Protein AF-0000000080771874 (afdb_homodimer)

pLDDT: mean 93.08, std 12.0, range [29.16, 98.94]

Structure (mmCIF, N/CA/C/O backbone):
data_AF-0000000080771874-model_v1
#
loop_
_entity.id
_entity.type
_entity.pdbx_description
1 polymer 'Thioesterase domain-containing protein'
#
loop_
_atom_site.group_PDB
_atom_site.id
_atom_site.type_symbol
_atom_site.label_atom_id
_atom_site.label_alt_id
_atom_site.label_comp_id
_atom_site.label_asym_id
_atom_site.label_entity_id
_atom_site.label_seq_id
_atom_site.pdbx_PDB_ins_code
_atom_site.Cartn_x
_atom_site.Cartn_y
_atom_site.Cartn_z
_atom_site.occupancy
_atom_site.B_iso_or_equiv
_atom_site.auth_seq_id
_atom_site.auth_comp_id
_atom_site.auth_asym_id
_atom_site.auth_atom_id
_atom_site.pdbx_PDB_model_num
ATOM 1 N N . MET A 1 1 ? -11.883 19.203 25.422 1 57.44 1 MET A N 1
ATOM 2 C CA . MET A 1 1 ? -11.578 20.062 24.281 1 57.44 1 MET A CA 1
ATOM 3 C C . MET A 1 1 ? -10.859 19.266 23.188 1 57.44 1 MET A C 1
ATOM 5 O O . MET A 1 1 ? -10.008 18.438 23.484 1 57.44 1 MET A O 1
ATOM 9 N N . ILE A 1 2 ? -11.359 19.312 21.859 1 71.06 2 ILE A N 1
ATOM 10 C CA . ILE A 1 2 ? -10.688 18.641 20.766 1 71.06 2 ILE A CA 1
ATOM 11 C C . ILE A 1 2 ? -9.312 19.266 20.531 1 71.06 2 ILE A C 1
ATOM 13 O O . ILE A 1 2 ? -9.203 20.484 20.375 1 71.06 2 ILE A O 1
ATOM 17 N N . PRO A 1 3 ? -8.297 18.484 20.703 1 83.81 3 PRO A N 1
ATOM 18 C CA . PRO A 1 3 ? -6.969 19.078 20.5 1 83.81 3 PRO A CA 1
ATOM 19 C C . PRO A 1 3 ? -6.82 19.75 19.141 1 83.81 3 PRO A C 1
ATOM 21 O O . PRO A 1 3 ? -7.336 19.25 18.141 1 83.81 3 PRO A O 1
ATOM 24 N N . THR A 1 4 ? -6.285 20.938 19.094 1 90.31 4 THR A N 1
ATOM 25 C CA . THR A 1 4 ? -6.082 21.688 17.859 1 90.31 4 THR A CA 1
ATOM 26 C C . THR A 1 4 ? -4.707 21.391 17.266 1 90.31 4 THR A C 1
ATOM 28 O O . THR A 1 4 ? -3.781 21.016 18 1 90.31 4 THR A O 1
ATOM 31 N N . PRO A 1 5 ? -4.59 21.562 16 1 93.88 5 PRO A N 1
ATOM 32 C CA . PRO A 1 5 ? -3.268 21.375 15.391 1 93.88 5 PRO A CA 1
ATOM 33 C C . PRO A 1 5 ? -2.223 22.344 15.953 1 93.88 5 PRO A C 1
ATOM 35 O O . PRO A 1 5 ? -2.561 23.453 16.375 1 93.88 5 PRO A O 1
ATOM 38 N N . ALA A 1 6 ? -0.978 21.906 15.984 1 92.94 6 ALA A N 1
ATOM 39 C CA . ALA A 1 6 ? 0.116 22.734 16.484 1 92.94 6 ALA A CA 1
ATOM 40 C C . ALA A 1 6 ? 0.233 24.031 15.672 1 92.94 6 ALA A C 1
ATOM 42 O O . ALA A 1 6 ? 0.513 25.094 16.234 1 92.94 6 ALA A O 1
ATOM 43 N N . ASN A 1 7 ? 0.066 23.969 14.383 1 93.88 7 ASN A N 1
ATOM 44 C CA . ASN A 1 7 ? 0.057 25.094 13.438 1 93.88 7 ASN A CA 1
ATOM 45 C C . ASN A 1 7 ? -0.944 24.859 12.305 1 93.88 7 ASN A C 1
ATOM 47 O O . ASN A 1 7 ? -0.631 24.188 11.32 1 93.88 7 ASN A O 1
ATOM 51 N N . PRO A 1 8 ? -2.125 25.375 12.43 1 93.5 8 PRO A N 1
ATOM 52 C CA . PRO A 1 8 ? -3.199 25.094 11.477 1 93.5 8 PRO A CA 1
ATOM 53 C C . PRO A 1 8 ? -2.83 25.469 10.039 1 93.5 8 PRO A C 1
ATOM 55 O O . PRO A 1 8 ? -3.266 24.812 9.094 1 93.5 8 PRO A O 1
ATOM 58 N N . ARG A 1 9 ? -2.086 26.516 9.898 1 92.38 9 ARG A N 1
ATOM 59 C CA . ARG A 1 9 ? -1.687 26.938 8.562 1 92.38 9 ARG A CA 1
ATOM 60 C C . ARG A 1 9 ? -0.735 25.938 7.922 1 92.38 9 ARG A C 1
ATOM 62 O O . ARG A 1 9 ? -0.88 25.594 6.746 1 92.38 9 ARG A O 1
ATOM 69 N N . ILE A 1 10 ? 0.142 25.438 8.672 1 90.62 10 ILE A N 1
ATOM 70 C CA . ILE A 1 10 ? 1.097 24.453 8.188 1 90.62 10 ILE A CA 1
ATOM 71 C C . ILE A 1 10 ? 0.366 23.141 7.855 1 90.62 10 ILE A C 1
ATOM 73 O O . ILE A 1 10 ? 0.613 22.547 6.809 1 90.62 10 ILE A O 1
ATOM 77 N N . LEU A 1 11 ? -0.534 22.781 8.711 1 95 11 LEU A N 1
ATOM 78 C CA . LEU A 1 11 ? -1.294 21.562 8.477 1 95 11 LEU A CA 1
ATOM 79 C C . LEU A 1 11 ? -2.051 21.641 7.156 1 95 11 LEU A C 1
ATOM 81 O O . LEU A 1 11 ? -1.979 20.703 6.344 1 95 11 LEU A O 1
ATOM 85 N N . GLU A 1 12 ? -2.713 22.75 6.949 1 94.25 12 GLU A N 1
ATOM 86 C CA . GLU A 1 12 ? -3.496 22.906 5.727 1 94.25 12 GLU A CA 1
ATOM 87 C C . GLU A 1 12 ? -2.602 22.891 4.492 1 94.25 12 GLU A C 1
ATOM 89 O O . GLU A 1 12 ? -2.91 22.219 3.504 1 94.25 12 GLU A O 1
ATOM 94 N N . THR A 1 13 ? -1.498 23.562 4.582 1 92.88 13 THR A N 1
ATOM 95 C CA . THR A 1 13 ? -0.568 23.641 3.461 1 92.88 13 THR A CA 1
ATOM 96 C C . THR A 1 13 ? 0.041 22.281 3.166 1 92.88 13 THR A C 1
ATOM 98 O O . THR A 1 13 ? 0.089 21.844 2.012 1 92.88 13 THR A O 1
ATOM 101 N N . MET A 1 14 ? 0.383 21.594 4.172 1 92.31 14 MET A N 1
ATOM 102 C CA . MET A 1 14 ? 1.018 20.297 4 1 92.31 14 MET A CA 1
ATOM 103 C C . MET A 1 14 ? 0.017 19.266 3.48 1 92.31 14 MET A C 1
ATOM 105 O O . MET A 1 14 ? 0.366 18.422 2.666 1 92.31 14 MET A O 1
ATOM 109 N N . SER A 1 15 ? -1.181 19.344 3.967 1 96.12 15 SER A N 1
ATOM 110 C CA . SER A 1 15 ? -2.215 18.422 3.518 1 96.12 15 SER A CA 1
ATOM 111 C C . SER A 1 15 ? -2.465 18.562 2.02 1 96.12 15 SER A C 1
ATOM 113 O O . SER A 1 15 ? -2.5 17.562 1.297 1 96.12 15 SER A O 1
ATOM 115 N N . GLN A 1 16 ? -2.521 19.797 1.588 1 95.56 16 GLN A N 1
ATOM 116 C CA . GLN A 1 16 ? -2.736 20.062 0.169 1 95.56 16 GLN A CA 1
ATOM 117 C C . GLN A 1 16 ? -1.52 19.656 -0.656 1 95.56 16 GLN A C 1
ATOM 119 O O . GLN A 1 16 ? -1.662 19.125 -1.763 1 95.56 16 GLN A O 1
ATOM 124 N N . LEU A 1 17 ? -0.445 19.828 -0.066 1 93.25 17 LEU A N 1
ATOM 125 C CA . LEU A 1 17 ? 0.792 19.469 -0.749 1 93.25 17 LEU A CA 1
ATOM 126 C C . LEU A 1 17 ? 0.903 17.969 -0.909 1 93.25 17 LEU A C 1
ATOM 128 O O . LEU A 1 17 ? 1.188 17.469 -2.002 1 93.25 17 LEU A O 1
ATOM 132 N N . PHE A 1 18 ? 0.608 17.203 0.1 1 95.19 18 PHE A N 1
ATOM 133 C CA . PHE A 1 18 ? 0.743 15.758 0.069 1 95.19 18 PHE A CA 1
ATOM 134 C C . PHE A 1 18 ? -0.173 15.156 -0.988 1 95.19 18 PHE A C 1
ATOM 136 O O . PHE A 1 18 ? 0.243 14.273 -1.747 1 95.19 18 PHE A O 1
ATOM 143 N N . VAL A 1 19 ? -1.396 15.648 -1.101 1 97.19 19 VAL A N 1
ATOM 144 C CA . VAL A 1 19 ? -2.328 15.031 -2.037 1 97.19 19 VAL A CA 1
ATOM 145 C C . VAL A 1 19 ? -1.998 15.469 -3.461 1 97.19 19 VAL A C 1
ATOM 147 O O . VAL A 1 19 ? -2.51 14.898 -4.426 1 97.19 19 VAL A O 1
ATOM 150 N N . SER A 1 20 ? -1.081 16.453 -3.568 1 96.62 20 SER A N 1
ATOM 151 C CA . SER A 1 20 ? -0.687 16.922 -4.891 1 96.62 20 SER A CA 1
ATOM 152 C C . SER A 1 20 ? 0.568 16.203 -5.379 1 96.62 20 SER A C 1
ATOM 154 O O . SER A 1 20 ? 0.958 16.344 -6.543 1 96.62 20 SER A O 1
ATOM 156 N N . PHE A 1 21 ? 1.237 15.43 -4.492 1 95.62 21 PHE A N 1
ATOM 157 C CA . PHE A 1 21 ? 2.395 14.664 -4.941 1 95.62 21 PHE A CA 1
ATOM 158 C C . PHE A 1 21 ? 2.002 13.68 -6.039 1 95.62 21 PHE A C 1
ATOM 160 O O . PHE A 1 21 ? 0.863 13.211 -6.082 1 95.62 21 PHE A O 1
ATOM 167 N N . PRO A 1 22 ? 2.934 13.391 -6.902 1 96.94 22 PRO A N 1
ATOM 168 C CA . PRO A 1 22 ? 2.596 12.711 -8.156 1 96.94 22 PRO A CA 1
ATOM 169 C C . PRO A 1 22 ? 1.761 11.453 -7.941 1 96.94 22 PRO A C 1
ATOM 171 O O . PRO A 1 22 ? 0.688 11.312 -8.531 1 96.94 22 PRO A O 1
ATOM 174 N N . HIS A 1 23 ? 2.176 10.531 -7.109 1 98.06 23 HIS A N 1
ATOM 175 C CA . HIS A 1 23 ? 1.421 9.297 -6.93 1 98.06 23 HIS A CA 1
ATOM 176 C C . HIS A 1 23 ? 0.046 9.578 -6.328 1 98.06 23 HIS A C 1
ATOM 178 O O . HIS A 1 23 ? -0.951 8.984 -6.754 1 98.06 23 HIS A O 1
ATOM 184 N N . CYS A 1 24 ? -0.016 10.445 -5.293 1 98.25 24 CYS A N 1
ATOM 185 C CA . CYS A 1 24 ? -1.285 10.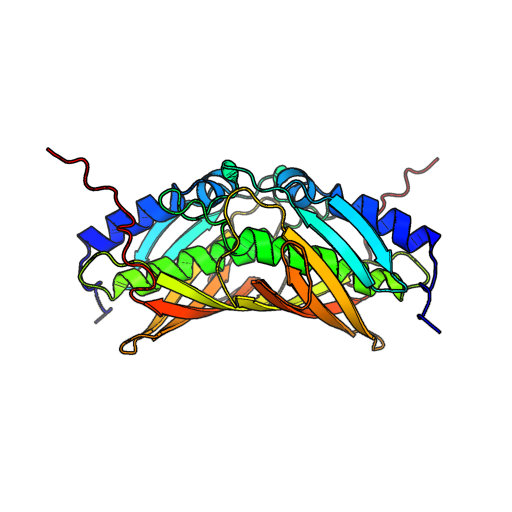797 -4.664 1 98.25 24 CYS A CA 1
ATOM 186 C C . CYS A 1 24 ? -2.234 11.43 -5.672 1 98.25 24 CYS A C 1
ATOM 188 O O . CYS A 1 24 ? -3.426 11.117 -5.695 1 98.25 24 CYS A O 1
ATOM 190 N N . ALA A 1 25 ? -1.657 12.289 -6.496 1 97.88 25 ALA A N 1
ATOM 191 C CA . ALA A 1 25 ? -2.453 12.922 -7.543 1 97.88 25 ALA A CA 1
ATOM 192 C C . ALA A 1 25 ? -2.963 11.891 -8.547 1 97.88 25 ALA A C 1
ATOM 194 O O . ALA A 1 25 ? -4.121 11.938 -8.961 1 97.88 25 ALA A O 1
ATOM 195 N N . THR A 1 26 ? -2.127 10.961 -8.914 1 97.19 26 THR A N 1
ATOM 196 C CA . THR A 1 26 ? -2.5 9.898 -9.836 1 97.19 26 THR A CA 1
ATOM 197 C C . THR A 1 26 ? -3.652 9.07 -9.273 1 97.19 26 THR A C 1
ATOM 199 O O . THR A 1 26 ? -4.562 8.688 -10.008 1 97.19 26 THR A O 1
ATOM 202 N N . LEU A 1 27 ? -3.615 8.828 -7.941 1 97.94 27 LEU A N 1
ATOM 203 C CA . LEU A 1 27 ? -4.664 8.039 -7.305 1 97.94 27 LEU A CA 1
ATOM 204 C C . LEU A 1 27 ? -5.922 8.875 -7.09 1 97.94 27 LEU A C 1
ATOM 206 O O . LEU A 1 27 ? -7.012 8.328 -6.91 1 97.94 27 LEU A O 1
ATOM 210 N N . GLY A 1 28 ? -5.742 10.188 -7.062 1 98.31 28 GLY A N 1
ATOM 211 C CA . GLY A 1 28 ? -6.887 11.078 -6.918 1 98.31 28 GLY A CA 1
ATOM 212 C C . GLY A 1 28 ? -7.27 11.32 -5.469 1 98.31 28 GLY A C 1
ATOM 213 O O . GLY A 1 28 ? -8.453 11.477 -5.156 1 98.31 28 GLY A O 1
ATOM 214 N N . PHE A 1 29 ? -6.281 11.344 -4.574 1 98.69 29 PHE A N 1
ATOM 215 C CA . PHE A 1 29 ? -6.566 11.625 -3.174 1 98.69 29 PHE A CA 1
ATOM 216 C C . PHE A 1 29 ? -7.066 13.055 -2.998 1 98.69 29 PHE A C 1
ATOM 218 O O . PHE A 1 29 ? -6.574 13.969 -3.656 1 98.69 29 PHE A O 1
ATOM 225 N N . GLU A 1 30 ? -8.016 13.195 -2.117 1 98.69 30 GLU A N 1
ATOM 226 C CA . GLU A 1 30 ? -8.555 14.508 -1.769 1 98.69 30 GLU A CA 1
ATOM 227 C C . GLU A 1 30 ? -8.484 14.75 -0.263 1 98.69 30 GLU A C 1
ATOM 229 O O . GLU A 1 30 ? -8.852 13.875 0.528 1 98.69 30 GLU A O 1
ATOM 234 N N . TYR A 1 31 ? -7.961 15.914 0.101 1 98.69 31 TYR A N 1
ATOM 235 C CA . TYR A 1 31 ? -8.031 16.344 1.493 1 98.69 31 TYR A CA 1
ATOM 236 C C . TYR A 1 31 ? -9.391 16.953 1.812 1 98.69 31 TYR A C 1
ATOM 238 O O . TYR A 1 31 ? -9.789 17.938 1.199 1 98.69 31 TYR A O 1
ATOM 246 N N . VAL A 1 32 ? -10.055 16.391 2.832 1 97.62 32 VAL A N 1
ATOM 247 C CA . VAL A 1 32 ? -11.422 16.875 3.035 1 97.62 32 VAL A CA 1
ATOM 248 C C . VAL A 1 32 ? -11.5 17.656 4.34 1 97.62 32 VAL A C 1
ATOM 250 O O . VAL A 1 32 ? -12.539 18.234 4.664 1 97.62 32 VAL A O 1
ATOM 253 N N . GLY A 1 33 ? -10.477 17.656 5.121 1 97 33 GLY A N 1
ATOM 254 C CA . GLY A 1 33 ? -10.43 18.469 6.328 1 97 33 GLY A CA 1
ATOM 255 C C . GLY A 1 33 ? -9.82 17.734 7.508 1 97 33 GLY A C 1
ATOM 256 O O . GLY A 1 33 ? -9.328 16.609 7.367 1 97 33 GLY A O 1
ATOM 257 N N . THR A 1 34 ? -9.797 18.453 8.625 1 97.06 34 THR A N 1
ATOM 258 C CA . THR A 1 34 ? -9.242 17.906 9.867 1 97.06 34 THR A CA 1
ATOM 259 C C . THR A 1 34 ? -10.141 18.25 11.055 1 97.06 34 THR A C 1
ATOM 261 O O . THR A 1 34 ? -10.555 19.406 11.219 1 97.06 34 THR A O 1
ATOM 264 N N . ASP A 1 35 ? -10.523 17.266 11.766 1 96.31 35 ASP A N 1
ATOM 265 C CA . ASP A 1 35 ? -11.18 17.469 13.055 1 96.31 35 ASP A CA 1
ATOM 266 C C . ASP A 1 35 ? -10.164 17.406 14.195 1 96.31 35 ASP A C 1
ATOM 268 O O . ASP A 1 35 ? -9.68 16.328 14.539 1 96.31 35 ASP A O 1
ATOM 272 N N . GLY A 1 36 ? -9.883 18.609 14.758 1 96.12 36 GLY A N 1
ATOM 273 C CA . GLY A 1 36 ? -8.766 18.656 15.688 1 96.12 36 GLY A CA 1
ATOM 274 C C . GLY A 1 36 ? -7.438 18.344 15.039 1 96.12 36 GLY A C 1
ATOM 275 O O . GLY A 1 36 ? -6.957 19.094 14.188 1 96.12 36 GLY A O 1
ATOM 276 N N . ARG A 1 37 ? -6.918 17.172 15.383 1 97.56 37 ARG A N 1
ATOM 277 C CA . ARG A 1 37 ? -5.648 16.766 14.797 1 97.56 37 ARG A CA 1
ATOM 278 C C . ARG A 1 37 ? -5.824 15.5 13.953 1 97.56 37 ARG A C 1
ATOM 280 O O . ARG A 1 37 ? -4.852 14.797 13.672 1 97.56 37 ARG A O 1
ATOM 287 N N . LYS A 1 38 ? -7.066 15.297 13.625 1 98.38 38 LYS A N 1
ATOM 288 C CA . LYS A 1 38 ? -7.379 14.094 12.859 1 98.38 38 LYS A CA 1
ATOM 289 C C . LYS A 1 38 ? -7.809 14.445 11.438 1 98.38 38 LYS A C 1
ATOM 291 O O . LYS A 1 38 ? -8.969 14.773 11.195 1 98.38 38 LYS A O 1
ATOM 296 N N . PRO A 1 39 ? -6.875 14.297 10.5 1 98.5 39 PRO A N 1
ATOM 297 C CA . PRO A 1 39 ? -7.223 14.57 9.102 1 98.5 39 PRO A CA 1
ATOM 298 C C . PRO A 1 39 ? -8.062 13.461 8.477 1 98.5 39 PRO A C 1
ATOM 300 O O . PRO A 1 39 ? -8.008 12.312 8.93 1 98.5 39 PRO A O 1
ATOM 303 N N . THR A 1 40 ? -8.766 13.859 7.449 1 98.81 40 THR A N 1
ATOM 304 C CA . THR A 1 40 ? -9.492 12.898 6.625 1 98.81 40 THR A CA 1
ATOM 305 C C . THR A 1 40 ? -9.18 13.117 5.145 1 98.81 40 THR A C 1
ATOM 307 O O . THR A 1 40 ? -9.211 14.25 4.66 1 98.81 40 THR A O 1
ATOM 310 N N . LEU A 1 41 ? -8.828 12.039 4.496 1 98.88 41 LEU A N 1
ATOM 311 C CA . LEU A 1 41 ? -8.703 12.008 3.045 1 98.88 41 LEU A CA 1
ATOM 312 C C . LEU A 1 41 ? -9.852 11.211 2.42 1 98.88 41 LEU A C 1
ATOM 314 O O . LEU A 1 41 ? -10.492 10.406 3.096 1 98.88 41 LEU A O 1
ATOM 318 N N . LYS A 1 42 ? -10.062 11.492 1.174 1 98.81 42 LYS A N 1
ATOM 319 C CA . LYS A 1 42 ? -11.086 10.812 0.385 1 98.81 42 LYS A CA 1
ATOM 320 C C . LYS A 1 42 ? -10.523 10.344 -0.954 1 98.81 42 LYS A C 1
ATOM 322 O O . LYS A 1 42 ? -9.703 11.031 -1.563 1 98.81 42 LYS A O 1
ATOM 327 N N . LEU A 1 43 ? -10.977 9.242 -1.394 1 98.56 43 LEU A N 1
ATOM 328 C CA . LEU A 1 43 ? -10.648 8.664 -2.689 1 98.56 43 LEU A CA 1
ATOM 329 C C . LEU A 1 43 ? -11.906 8.18 -3.404 1 98.56 43 LEU A C 1
ATOM 331 O O . LEU A 1 43 ? -12.68 7.402 -2.848 1 98.56 43 LEU A O 1
ATOM 335 N N . GLN A 1 44 ? -12.086 8.648 -4.617 1 98.62 44 GLN A N 1
ATOM 336 C CA . GLN A 1 44 ? -13.203 8.164 -5.426 1 98.62 44 GLN A CA 1
ATOM 337 C C . GLN A 1 44 ? -12.859 6.824 -6.082 1 98.62 44 GLN A C 1
ATOM 339 O O . GLN A 1 44 ? -11.711 6.586 -6.457 1 98.62 44 GLN A O 1
ATOM 344 N N . TRP A 1 45 ? -13.891 6.02 -6.176 1 98.56 45 TRP A N 1
ATOM 345 C CA . TRP A 1 45 ? -13.727 4.793 -6.949 1 98.56 45 TRP A CA 1
ATOM 346 C C . TRP A 1 45 ? -13.438 5.105 -8.414 1 98.56 45 TRP A C 1
ATOM 348 O O . TRP A 1 45 ? -14.094 5.961 -9.008 1 98.56 45 TRP A O 1
ATOM 358 N N . ARG A 1 46 ? -12.516 4.469 -9.023 1 98.5 46 ARG A N 1
ATOM 359 C CA . ARG A 1 46 ? -12.18 4.559 -10.438 1 98.5 46 ARG A CA 1
ATOM 360 C C . ARG A 1 46 ? -11.812 3.189 -11 1 98.5 46 ARG A C 1
ATOM 362 O O . ARG A 1 46 ? -11.219 2.361 -10.312 1 98.5 46 ARG A O 1
ATOM 369 N N . GLU A 1 47 ? -12.016 2.973 -12.227 1 97.56 47 GLU A N 1
ATOM 370 C CA . GLU A 1 47 ? -11.781 1.684 -12.875 1 97.56 47 GLU A CA 1
ATOM 371 C C . GLU A 1 47 ? -10.297 1.331 -12.867 1 97.56 47 GLU A C 1
ATOM 373 O O . GLU A 1 47 ? -9.93 0.165 -12.703 1 97.56 47 GLU A O 1
ATOM 378 N N . ASP A 1 48 ? -9.422 2.273 -13.062 1 97.75 48 ASP A N 1
ATOM 379 C CA . ASP A 1 48 ? -7.996 2.002 -13.203 1 97.75 48 ASP A CA 1
ATOM 380 C C . ASP A 1 48 ? -7.363 1.672 -11.852 1 97.75 48 ASP A C 1
ATOM 382 O O . ASP A 1 48 ? -6.195 1.289 -11.781 1 97.75 48 ASP A O 1
ATOM 386 N N . LEU A 1 49 ? -8.125 1.798 -10.766 1 98.25 49 LEU A N 1
ATOM 387 C CA . LEU A 1 49 ? -7.641 1.5 -9.422 1 98.25 49 LEU A CA 1
ATOM 388 C C . LEU A 1 49 ? -8.109 0.12 -8.977 1 98.25 49 LEU A C 1
ATOM 390 O O . LEU A 1 49 ? -7.715 -0.354 -7.906 1 98.25 49 LEU A O 1
ATOM 394 N N . VAL A 1 50 ? -8.875 -0.546 -9.789 1 97.5 50 VAL A N 1
ATOM 395 C CA . VAL A 1 50 ? -9.508 -1.815 -9.445 1 97.5 50 VAL A CA 1
ATOM 396 C C . VAL A 1 50 ? -8.469 -2.928 -9.43 1 97.5 50 VAL A C 1
ATOM 398 O O . VAL A 1 50 ? -7.586 -2.975 -10.297 1 97.5 50 VAL A O 1
ATOM 401 N N . GLY A 1 51 ? -8.539 -3.799 -8.438 1 94.62 51 GLY A N 1
ATOM 402 C CA . GLY A 1 51 ? -7.699 -4.977 -8.312 1 94.62 51 GLY A CA 1
ATOM 403 C C . GLY A 1 51 ? -8.188 -6.148 -9.148 1 94.62 51 GLY A C 1
ATOM 404 O O . GLY A 1 51 ? -7.422 -6.715 -9.938 1 94.62 51 GLY A O 1
ATOM 405 N N . ASN A 1 52 ? -9.391 -6.523 -8.992 1 90.56 52 ASN A N 1
ATOM 406 C CA . ASN A 1 52 ? -10.031 -7.602 -9.734 1 90.56 52 ASN A CA 1
ATOM 407 C C . ASN A 1 52 ? -11.258 -7.109 -10.492 1 90.56 52 ASN A C 1
ATOM 409 O O . ASN A 1 52 ? -12.289 -6.805 -9.883 1 90.56 52 ASN A O 1
ATOM 413 N N . PRO A 1 53 ? -11.156 -7.102 -11.789 1 91.25 53 PRO A N 1
ATOM 414 C CA . PRO A 1 53 ? -12.266 -6.566 -12.578 1 91.25 53 PRO A CA 1
ATOM 415 C C . PRO A 1 53 ? -13.555 -7.371 -12.414 1 91.25 53 PRO A C 1
ATOM 417 O O . PRO A 1 53 ? -14.656 -6.832 -12.578 1 91.25 53 PRO A O 1
ATOM 420 N N . ALA A 1 54 ? -13.422 -8.633 -12.086 1 88.31 54 ALA A N 1
ATOM 421 C CA . ALA A 1 54 ? -14.609 -9.469 -11.914 1 88.31 54 ALA A CA 1
ATOM 422 C C . ALA A 1 54 ? -15.469 -8.977 -10.758 1 88.31 54 ALA A C 1
ATOM 424 O O . ALA A 1 54 ? -16.688 -9.102 -10.789 1 88.31 54 ALA A O 1
ATOM 425 N N . THR A 1 55 ? -14.852 -8.398 -9.789 1 91.19 55 THR A N 1
ATOM 426 C CA . THR A 1 55 ? -15.586 -7.961 -8.602 1 91.19 55 THR A CA 1
ATOM 427 C C . THR A 1 55 ? -15.719 -6.441 -8.578 1 91.19 55 THR A C 1
ATOM 429 O O . THR A 1 55 ? -16.609 -5.902 -7.918 1 91.19 55 THR A O 1
ATOM 432 N N . GLY A 1 56 ? -14.789 -5.754 -9.188 1 94.75 56 GLY A N 1
ATOM 433 C CA . GLY A 1 56 ? -14.75 -4.301 -9.164 1 94.75 56 GLY A CA 1
ATOM 434 C C . GLY A 1 56 ? -14.141 -3.744 -7.887 1 94.75 56 GLY A C 1
ATOM 435 O O . GLY A 1 56 ? -14.148 -2.531 -7.668 1 94.75 56 GLY A O 1
ATOM 436 N N . ILE A 1 57 ? -13.641 -4.562 -7.051 1 95.06 57 ILE A N 1
ATOM 437 C CA . ILE A 1 57 ? -13.062 -4.137 -5.777 1 95.06 57 ILE A CA 1
ATOM 438 C C . ILE A 1 57 ? -11.711 -3.469 -6.02 1 95.06 57 ILE A C 1
ATOM 440 O O . ILE A 1 57 ? -10.914 -3.953 -6.82 1 95.06 57 ILE A O 1
ATOM 444 N N . LEU A 1 58 ? -11.5 -2.342 -5.32 1 97.19 58 LEU A N 1
ATOM 445 C CA . LEU A 1 58 ? -10.234 -1.632 -5.461 1 97.19 58 LEU A CA 1
ATOM 446 C C . LEU A 1 58 ? -9.07 -2.494 -4.973 1 97.19 58 LEU A C 1
ATOM 448 O O . LEU A 1 58 ? -9.227 -3.283 -4.039 1 97.19 58 LEU A O 1
ATOM 452 N N . HIS A 1 59 ? -7.945 -2.309 -5.617 1 97.38 59 HIS A N 1
ATOM 453 C CA . HIS A 1 59 ? -6.738 -2.992 -5.164 1 97.38 59 HIS A CA 1
ATOM 454 C C . HIS A 1 59 ? -6.371 -2.574 -3.742 1 97.38 59 HIS A C 1
ATOM 456 O O . HIS A 1 59 ? -6.445 -1.392 -3.4 1 97.38 59 HIS A O 1
ATOM 462 N N . GLY A 1 60 ? -5.91 -3.457 -2.926 1 95.5 60 GLY A N 1
ATOM 463 C CA . GLY A 1 60 ? -5.531 -3.166 -1.552 1 95.5 60 GLY A CA 1
ATOM 464 C C . GLY A 1 60 ? -4.43 -2.129 -1.446 1 95.5 60 GLY A C 1
ATOM 465 O O . GLY A 1 60 ? -4.363 -1.383 -0.467 1 95.5 60 GLY A O 1
ATOM 466 N N . GLY A 1 61 ? -3.564 -2.104 -2.416 1 97.12 61 GLY A N 1
ATOM 467 C CA . GLY A 1 61 ? -2.484 -1.13 -2.438 1 97.12 61 GLY A CA 1
ATOM 468 C C . GLY A 1 61 ? -2.973 0.304 -2.498 1 97.12 61 GLY A C 1
ATOM 469 O O . GLY A 1 61 ? -2.303 1.216 -2.008 1 97.12 61 GLY A O 1
ATOM 470 N N . VAL A 1 62 ? -4.121 0.521 -3.104 1 98.12 62 VAL A N 1
ATOM 471 C CA . VAL A 1 62 ? -4.734 1.843 -3.172 1 98.12 62 VAL A CA 1
ATOM 472 C C . VAL A 1 62 ? -5.148 2.293 -1.772 1 98.12 62 VAL A C 1
ATOM 474 O O . VAL A 1 62 ? -4.871 3.426 -1.37 1 98.12 62 VAL A O 1
ATOM 477 N N . ILE A 1 63 ? -5.73 1.363 -1.049 1 98.25 63 ILE A N 1
ATOM 478 C CA . ILE A 1 63 ? -6.184 1.654 0.306 1 98.25 63 ILE A CA 1
ATOM 479 C C . ILE A 1 63 ? -4.98 1.888 1.217 1 98.25 63 ILE A C 1
ATOM 481 O O . ILE A 1 63 ? -4.988 2.805 2.041 1 98.25 63 ILE A O 1
ATOM 485 N N . THR A 1 64 ? -3.963 1.106 1.045 1 98.06 64 THR A N 1
ATOM 486 C CA . THR A 1 64 ? -2.754 1.275 1.844 1 98.06 64 THR A CA 1
ATOM 487 C C . THR A 1 64 ? -2.109 2.631 1.569 1 98.06 64 THR A C 1
ATOM 489 O O . THR A 1 64 ? -1.629 3.295 2.49 1 98.06 64 THR A O 1
ATOM 492 N N . SER A 1 65 ? -2.043 3.037 0.311 1 98.5 65 SER A N 1
ATOM 493 C CA . SER A 1 65 ? -1.522 4.355 -0.031 1 98.5 65 SER A CA 1
ATOM 494 C C . SER A 1 65 ? -2.316 5.461 0.661 1 98.5 65 SER A C 1
ATOM 496 O O . SER A 1 65 ? -1.742 6.445 1.129 1 98.5 65 SER A O 1
ATOM 498 N N . LEU A 1 66 ? -3.639 5.293 0.671 1 98.75 66 LEU A N 1
ATOM 499 C CA . LEU A 1 66 ? -4.523 6.25 1.332 1 98.75 66 LEU A CA 1
ATOM 500 C C . LEU A 1 66 ? -4.199 6.348 2.82 1 98.75 66 LEU A C 1
ATOM 502 O O . LEU A 1 66 ? -4.055 7.449 3.355 1 98.75 66 LEU A O 1
ATOM 506 N N . VAL A 1 67 ? -4.023 5.215 3.453 1 98.81 67 VAL A N 1
ATOM 507 C CA . VAL A 1 67 ? -3.693 5.129 4.871 1 98.81 67 VAL A CA 1
ATOM 508 C C . VAL A 1 67 ? -2.344 5.793 5.129 1 98.81 67 VAL A C 1
ATOM 510 O O . VAL A 1 67 ? -2.211 6.605 6.051 1 98.81 67 VAL A O 1
ATOM 513 N N . ASP A 1 68 ? -1.384 5.461 4.344 1 98.75 68 ASP A N 1
ATOM 514 C CA . ASP A 1 68 ? -0.034 6 4.484 1 98.75 68 ASP A CA 1
ATOM 515 C C . ASP A 1 68 ? -0.039 7.523 4.414 1 98.75 68 ASP A C 1
ATOM 517 O O . ASP A 1 68 ? 0.495 8.195 5.301 1 98.75 68 ASP A O 1
ATOM 521 N N . THR A 1 69 ? -0.653 8.055 3.418 1 98.5 69 THR A N 1
ATOM 522 C CA . THR A 1 69 ? -0.676 9.5 3.191 1 98.5 69 THR A CA 1
ATOM 523 C C . THR A 1 69 ? -1.446 10.211 4.301 1 98.5 69 THR A C 1
ATOM 525 O O . THR A 1 69 ? -0.988 11.219 4.832 1 98.5 69 THR A O 1
ATOM 528 N N . CYS A 1 70 ? -2.584 9.656 4.672 1 98.81 70 CYS A N 1
ATOM 529 C CA . CYS A 1 70 ? -3.395 10.258 5.727 1 98.81 70 CYS A CA 1
ATOM 530 C C . CYS A 1 70 ? -2.648 10.25 7.055 1 98.81 70 CYS A C 1
ATOM 532 O O . CYS A 1 70 ? -2.713 11.219 7.812 1 98.81 70 CYS A O 1
ATOM 534 N N . SER A 1 71 ? -1.979 9.195 7.34 1 98.69 71 SER A N 1
ATOM 535 C CA . SER A 1 71 ? -1.194 9.07 8.562 1 98.69 71 SER A CA 1
ATOM 536 C C . SER A 1 71 ? -0.069 10.102 8.609 1 98.69 71 SER A C 1
ATOM 538 O O . SER A 1 71 ? 0.201 10.688 9.656 1 98.69 71 SER A O 1
ATOM 540 N N . ALA A 1 72 ? 0.606 10.266 7.48 1 97.56 72 ALA A N 1
ATOM 541 C CA . ALA A 1 72 ? 1.661 11.273 7.414 1 97.56 72 ALA A CA 1
ATOM 542 C C . ALA A 1 72 ? 1.117 12.664 7.75 1 97.56 72 ALA A C 1
ATOM 544 O O . ALA A 1 72 ? 1.745 13.422 8.492 1 97.56 72 ALA A O 1
ATOM 545 N N . ILE A 1 73 ? -0.057 12.969 7.227 1 97.88 73 ILE A N 1
ATOM 546 C CA . ILE A 1 73 ? -0.689 14.258 7.484 1 97.88 73 ILE A CA 1
ATOM 547 C C . ILE A 1 73 ? -1.033 14.375 8.969 1 97.88 73 ILE A C 1
ATOM 549 O O . ILE A 1 73 ? -0.9 15.445 9.562 1 97.88 73 ILE A O 1
ATOM 553 N N . ALA A 1 74 ? -1.47 13.289 9.578 1 98.31 74 ALA A N 1
ATOM 554 C CA . ALA A 1 74 ? -1.783 13.289 11.008 1 98.31 74 ALA A CA 1
ATOM 555 C C . ALA A 1 74 ? -0.552 13.648 11.836 1 98.31 74 ALA A C 1
ATOM 557 O O . ALA A 1 74 ? -0.662 14.32 12.867 1 98.31 74 ALA A O 1
ATOM 558 N N . VAL A 1 75 ? 0.616 13.18 11.445 1 97.5 75 VAL A N 1
ATOM 559 C CA . VAL A 1 75 ? 1.855 13.531 12.133 1 97.5 75 VAL A CA 1
ATOM 560 C C . VAL A 1 75 ? 2.088 15.039 12.031 1 97.5 75 VAL A C 1
ATOM 562 O O . VAL A 1 75 ? 2.424 15.695 13.023 1 97.5 75 VAL A O 1
ATOM 565 N N . THR A 1 76 ? 1.877 15.578 10.805 1 95.25 76 THR A N 1
ATOM 566 C CA . THR A 1 76 ? 2.082 17 10.562 1 95.25 76 THR A CA 1
ATOM 567 C C . THR A 1 76 ? 1.22 17.844 11.5 1 95.25 76 THR A C 1
ATOM 569 O O . THR A 1 76 ? 1.619 18.938 11.906 1 95.25 76 THR A O 1
ATOM 572 N N . ALA A 1 77 ? 0.062 17.344 11.891 1 96.38 77 ALA A N 1
ATOM 573 C CA . ALA A 1 77 ? -0.855 18.078 12.758 1 96.38 77 ALA A CA 1
ATOM 574 C C . ALA A 1 77 ? -0.205 18.375 14.109 1 96.38 77 ALA A C 1
ATOM 576 O O . ALA A 1 77 ? -0.672 19.25 14.852 1 96.38 77 ALA A O 1
ATOM 577 N N . HIS A 1 78 ? 0.885 17.688 14.445 1 96 78 HIS A N 1
ATOM 578 C CA . HIS A 1 78 ? 1.543 17.844 15.742 1 96 78 HIS A CA 1
ATOM 579 C C . HIS A 1 78 ? 2.809 18.688 15.609 1 96 78 HIS A C 1
ATOM 581 O O . HIS A 1 78 ? 3.479 18.969 16.609 1 96 78 HIS A O 1
ATOM 587 N N . LEU A 1 79 ? 3.115 19.016 14.422 1 92.31 79 LEU A N 1
ATOM 588 C CA . LEU A 1 79 ? 4.383 19.688 14.172 1 92.31 79 LEU A CA 1
ATOM 589 C C . LEU A 1 79 ? 4.176 21.188 13.961 1 92.31 79 LEU A C 1
ATOM 591 O O . LEU A 1 79 ? 3.277 21.594 13.227 1 92.31 79 LEU A O 1
ATOM 595 N N . PRO A 1 80 ? 5.051 21.984 14.555 1 90.88 80 PRO A N 1
ATOM 596 C CA . PRO A 1 80 ? 4.922 23.438 14.422 1 90.88 80 PRO A CA 1
ATOM 597 C C . PRO A 1 80 ? 5.508 23.969 13.109 1 90.88 80 PRO A C 1
ATOM 599 O O . PRO A 1 80 ? 5.242 25.109 12.719 1 90.88 80 PRO A O 1
ATOM 602 N N . GLU A 1 81 ? 6.336 23.156 12.484 1 89.44 81 GLU A N 1
ATOM 603 C CA . GLU A 1 81 ? 6.969 23.516 11.219 1 89.44 81 GLU A CA 1
ATOM 604 C C . GLU A 1 81 ? 7.039 22.328 10.273 1 89.44 81 GLU A C 1
ATOM 606 O O . GLU A 1 81 ? 6.805 21.188 10.68 1 89.44 81 GLU A O 1
ATOM 611 N N . LEU A 1 82 ? 7.328 22.703 9.078 1 86 82 LEU A N 1
ATOM 612 C CA . LEU A 1 82 ? 7.43 21.672 8.055 1 86 82 LEU A CA 1
ATOM 613 C C . LEU A 1 82 ? 8.672 20.812 8.266 1 86 82 LEU A C 1
ATOM 615 O O . LEU A 1 82 ? 9.766 21.344 8.492 1 86 82 LEU A O 1
ATOM 619 N N . GLU A 1 83 ? 8.438 19.594 8.375 1 86.31 83 GLU A N 1
ATOM 620 C CA . GLU A 1 83 ? 9.555 18.656 8.406 1 86.31 83 GLU A CA 1
ATOM 621 C C . GLU A 1 83 ? 9.312 17.469 7.48 1 86.31 83 GLU A C 1
ATOM 623 O O . GLU A 1 83 ? 8.164 17.156 7.156 1 86.31 83 GLU A O 1
ATOM 628 N N . THR A 1 84 ? 10.43 16.859 7.035 1 88.81 84 THR A N 1
ATOM 629 C CA . THR A 1 84 ? 10.328 15.633 6.262 1 88.81 84 THR A CA 1
ATOM 630 C C . THR A 1 84 ? 10.164 14.422 7.184 1 88.81 84 THR A C 1
ATOM 632 O O . THR A 1 84 ? 10.812 14.352 8.234 1 88.81 84 THR A O 1
ATOM 635 N N . ILE A 1 85 ? 9.297 13.578 6.773 1 92.5 85 ILE A N 1
ATOM 636 C CA . ILE A 1 85 ? 9.125 12.344 7.539 1 92.5 85 ILE A CA 1
ATOM 637 C C . ILE A 1 85 ? 9.273 11.141 6.613 1 92.5 85 ILE A C 1
ATOM 639 O O . ILE A 1 85 ? 9.086 11.25 5.402 1 92.5 85 ILE 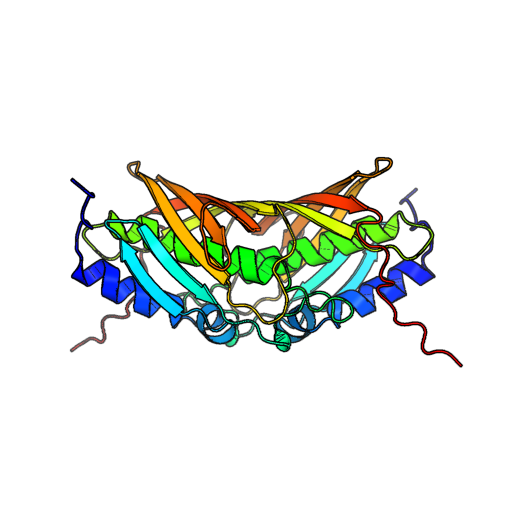A O 1
ATOM 643 N N . ALA A 1 86 ? 9.672 10.008 7.211 1 94.44 86 ALA A N 1
ATOM 644 C CA . ALA A 1 86 ? 9.797 8.75 6.473 1 94.44 86 ALA A CA 1
ATOM 645 C C . ALA A 1 86 ? 9.023 7.629 7.16 1 94.44 86 ALA A C 1
ATOM 647 O O . ALA A 1 86 ? 9.094 7.477 8.383 1 94.44 86 ALA A O 1
ATOM 648 N N . THR A 1 87 ? 8.289 6.902 6.352 1 97.19 87 THR A N 1
ATOM 649 C CA . THR A 1 87 ? 7.602 5.738 6.891 1 97.19 87 THR A CA 1
ATOM 650 C C . THR A 1 87 ? 8.602 4.633 7.238 1 97.19 87 THR A C 1
ATOM 652 O O . THR A 1 87 ? 9.414 4.238 6.398 1 97.19 87 THR A O 1
ATOM 655 N N . LEU A 1 88 ? 8.547 4.207 8.445 1 97.81 88 LEU A N 1
ATOM 656 C CA . LEU A 1 88 ? 9.383 3.094 8.875 1 97.81 88 LEU A CA 1
ATOM 657 C C . LEU A 1 88 ? 8.68 1.762 8.648 1 97.81 88 LEU A C 1
ATOM 659 O O . LEU A 1 88 ? 9.258 0.836 8.078 1 97.81 88 LEU A O 1
ATOM 663 N N . ASP A 1 89 ? 7.484 1.708 9.109 1 98.62 89 ASP A N 1
ATOM 664 C CA . ASP A 1 89 ? 6.66 0.527 8.867 1 98.62 89 ASP A CA 1
ATOM 665 C C . ASP A 1 89 ? 5.18 0.894 8.805 1 98.62 89 ASP A C 1
ATOM 667 O O . ASP A 1 89 ? 4.777 1.962 9.273 1 98.62 89 ASP A O 1
ATOM 671 N N . LEU A 1 90 ? 4.422 0.031 8.219 1 98.75 90 LEU A N 1
ATOM 672 C CA . LEU A 1 90 ? 2.979 0.173 8.07 1 98.75 90 LEU A CA 1
ATOM 673 C C . LEU A 1 90 ? 2.299 -1.191 8.055 1 98.75 90 LEU A C 1
ATOM 675 O O . LEU A 1 90 ? 2.771 -2.115 7.387 1 98.75 90 LEU A O 1
ATOM 679 N N . ARG A 1 91 ? 1.238 -1.32 8.859 1 98.69 91 ARG A N 1
ATOM 680 C CA . ARG A 1 91 ? 0.392 -2.51 8.875 1 98.69 91 ARG A CA 1
ATOM 681 C C . ARG A 1 91 ? -1.059 -2.15 8.57 1 98.69 91 ARG A C 1
ATOM 683 O O . ARG A 1 91 ? -1.566 -1.137 9.055 1 98.69 91 ARG A O 1
ATOM 690 N N . ILE A 1 92 ? -1.652 -2.98 7.758 1 98.69 92 ILE A N 1
ATOM 691 C CA . ILE A 1 92 ? -3.059 -2.76 7.438 1 98.69 92 ILE A CA 1
ATOM 692 C C . ILE A 1 92 ? -3.838 -4.059 7.609 1 98.69 92 ILE A C 1
ATOM 694 O O . ILE A 1 92 ? -3.361 -5.133 7.227 1 98.69 92 ILE A O 1
ATOM 698 N N . ASP A 1 93 ? -4.957 -3.965 8.219 1 98.75 93 ASP A N 1
ATOM 699 C CA . ASP A 1 93 ? -5.953 -5.027 8.32 1 98.75 93 ASP A CA 1
ATOM 700 C C . ASP A 1 93 ? -7.16 -4.738 7.438 1 98.75 93 ASP A C 1
ATOM 702 O O . ASP A 1 93 ? -7.836 -3.721 7.613 1 98.75 93 ASP A O 1
ATOM 706 N N . TYR A 1 94 ? -7.371 -5.59 6.508 1 98.25 94 TYR A N 1
ATOM 707 C CA . TYR A 1 94 ? -8.547 -5.477 5.66 1 98.25 94 TYR A CA 1
ATOM 708 C C . TYR A 1 94 ? -9.734 -6.215 6.273 1 98.25 94 TYR A C 1
ATOM 710 O O . TYR A 1 94 ? -9.758 -7.445 6.309 1 98.25 94 TYR A O 1
ATOM 718 N N . LEU A 1 95 ? -10.773 -5.488 6.637 1 97.88 95 LEU A N 1
ATOM 719 C CA . LEU A 1 95 ? -11.867 -6.051 7.414 1 97.88 95 LEU A CA 1
ATOM 720 C C . LEU A 1 95 ? -12.984 -6.551 6.5 1 97.88 95 LEU A C 1
ATOM 722 O O . LEU A 1 95 ? -13.625 -7.559 6.797 1 97.88 95 LEU A O 1
ATOM 726 N N . LYS A 1 96 ? -13.234 -5.867 5.441 1 95.81 96 LYS A N 1
ATOM 727 C CA . LYS A 1 96 ? -14.188 -6.262 4.406 1 95.81 96 LYS A CA 1
ATOM 728 C C . LYS A 1 96 ? -13.891 -5.551 3.088 1 95.81 96 LYS A C 1
ATOM 730 O O . LYS A 1 96 ? -13.148 -4.57 3.059 1 95.81 96 LYS A O 1
ATOM 735 N N . SER A 1 97 ? -14.453 -6.047 2.012 1 94.44 97 SER A N 1
ATOM 736 C CA . SER A 1 97 ? -14.25 -5.453 0.694 1 94.44 97 SER A CA 1
ATOM 737 C C . SER A 1 97 ? -14.914 -4.082 0.6 1 94.44 97 SER A C 1
ATOM 739 O O . SER A 1 97 ? -16.031 -3.896 1.065 1 94.44 97 SER A O 1
ATOM 741 N N . ALA A 1 98 ? -14.141 -3.115 0.059 1 96.44 98 ALA A N 1
ATOM 742 C CA . ALA A 1 98 ? -14.781 -1.846 -0.278 1 96.44 98 ALA A CA 1
ATOM 743 C C . ALA A 1 98 ? -15.844 -2.037 -1.353 1 96.44 98 ALA A C 1
ATOM 745 O O . ALA A 1 98 ? -15.656 -2.807 -2.297 1 96.44 98 ALA A O 1
ATOM 746 N N . THR A 1 99 ? -16.906 -1.342 -1.243 1 97.19 99 THR A N 1
ATOM 747 C CA . THR A 1 99 ? -18 -1.438 -2.205 1 97.19 99 THR A CA 1
ATOM 748 C C . THR A 1 99 ? -17.625 -0.751 -3.516 1 97.19 99 THR A C 1
ATOM 750 O O . THR A 1 99 ? -17.312 0.44 -3.531 1 97.19 99 THR A O 1
ATOM 753 N N . PRO A 1 100 ? -17.703 -1.499 -4.605 1 97.56 100 PRO A N 1
ATOM 754 C CA . PRO A 1 100 ? -17.406 -0.862 -5.891 1 97.56 100 PRO A CA 1
ATOM 755 C C . PRO A 1 100 ? -18.297 0.351 -6.168 1 97.56 100 PRO A C 1
ATOM 757 O O . PRO A 1 100 ? -19.484 0.324 -5.871 1 97.56 100 PRO A O 1
ATOM 760 N N . GLY A 1 101 ? -17.719 1.374 -6.68 1 98.06 101 GLY A N 1
ATOM 761 C CA . GLY A 1 101 ? -18.469 2.562 -7.055 1 98.06 101 GLY A CA 1
ATOM 762 C C . GLY A 1 101 ? -18.594 3.576 -5.934 1 98.06 101 GLY A C 1
ATOM 763 O O . GLY A 1 101 ? -19.016 4.711 -6.156 1 98.06 101 GLY A O 1
ATOM 764 N N . LYS A 1 102 ? -18.203 3.252 -4.758 1 98.31 102 LYS A N 1
ATOM 765 C CA . LYS A 1 102 ? -18.328 4.148 -3.611 1 98.31 102 LYS A CA 1
ATOM 766 C C . LYS A 1 102 ? -16.984 4.754 -3.23 1 98.31 102 LYS A C 1
ATOM 768 O O . LYS A 1 102 ? -15.953 4.082 -3.301 1 98.31 102 LYS A O 1
ATOM 773 N N . ALA A 1 103 ? -17.078 5.98 -2.775 1 98.69 103 ALA A N 1
ATOM 774 C CA . ALA A 1 103 ? -15.875 6.629 -2.273 1 98.69 103 ALA A CA 1
ATOM 775 C C . ALA A 1 103 ? -15.422 6.004 -0.958 1 98.69 103 ALA A C 1
ATOM 777 O O . ALA A 1 103 ? -16.234 5.473 -0.202 1 98.69 103 ALA A O 1
ATOM 778 N N . ILE A 1 104 ? -14.117 6.078 -0.707 1 98.81 104 ILE A N 1
ATOM 779 C CA . ILE A 1 104 ? -13.531 5.641 0.555 1 98.81 104 ILE A CA 1
ATOM 780 C C . ILE A 1 104 ? -12.938 6.84 1.294 1 98.81 104 ILE A C 1
ATOM 782 O O . ILE A 1 104 ? -12.273 7.684 0.691 1 98.81 104 ILE A O 1
ATOM 786 N N . HIS A 1 105 ? -13.266 6.898 2.557 1 98.94 105 HIS A N 1
ATOM 787 C CA . HIS A 1 105 ? -12.648 7.879 3.439 1 98.94 105 HIS A CA 1
ATOM 788 C C . HIS A 1 105 ? -11.602 7.227 4.34 1 98.94 105 HIS A C 1
ATOM 790 O O . HIS A 1 105 ? -11.703 6.039 4.66 1 98.94 105 HIS A O 1
ATOM 796 N N . CYS A 1 106 ? -10.633 7.973 4.707 1 98.94 106 CYS A N 1
ATOM 797 C CA . CYS A 1 106 ? -9.633 7.566 5.688 1 98.94 106 CYS A CA 1
ATOM 798 C C . CYS A 1 106 ? -9.398 8.664 6.715 1 98.94 106 CYS A C 1
ATOM 800 O O . CYS A 1 106 ? -9.078 9.797 6.359 1 98.94 106 CYS A O 1
ATOM 802 N N . THR A 1 107 ? -9.578 8.375 7.93 1 98.88 107 THR A N 1
ATOM 803 C CA . THR A 1 107 ? -9.234 9.273 9.023 1 98.88 107 THR A CA 1
ATOM 804 C C . THR A 1 107 ? -8.086 8.703 9.859 1 98.88 107 THR A C 1
ATOM 806 O O . THR A 1 107 ? -8.086 7.512 10.188 1 98.88 107 THR A O 1
ATOM 809 N N . ALA A 1 108 ? -7.129 9.555 10.164 1 98.81 108 ALA A N 1
ATOM 810 C CA . ALA A 1 108 ? -5.949 9.086 10.891 1 98.81 108 ALA A CA 1
ATOM 811 C C . ALA A 1 108 ? -5.676 9.961 12.109 1 98.81 108 ALA A C 1
ATOM 813 O O . ALA A 1 108 ? -6.184 11.086 12.203 1 98.81 108 ALA A O 1
ATOM 814 N N . GLU A 1 109 ? -4.91 9.391 12.977 1 98.44 109 GLU A N 1
ATOM 815 C CA . GLU A 1 109 ? -4.441 10.109 14.164 1 98.44 109 GLU A CA 1
ATOM 816 C C . GLU A 1 109 ? -3.01 9.711 14.516 1 98.44 109 GLU A C 1
ATOM 818 O O . GLU A 1 109 ? -2.641 8.539 14.414 1 98.44 109 GLU A O 1
ATOM 823 N N . CYS A 1 110 ? -2.246 10.758 14.906 1 98.56 110 CYS A N 1
ATOM 824 C CA . CYS A 1 110 ? -0.989 10.492 15.594 1 98.56 110 CYS A CA 1
ATOM 825 C C . CYS A 1 110 ? -1.202 10.406 17.109 1 98.56 110 CYS A C 1
ATOM 827 O O . CYS A 1 110 ? -1.331 11.438 17.781 1 98.56 110 CYS A O 1
ATOM 829 N N . TYR A 1 111 ? -1.177 9.219 17.609 1 98.12 111 TYR A N 1
ATOM 830 C CA . TYR A 1 111 ? -1.607 9.047 19 1 98.12 111 TYR A CA 1
ATOM 831 C C . TYR A 1 111 ? -0.417 9.094 19.953 1 98.12 111 TYR A C 1
ATOM 833 O O . TYR A 1 111 ? -0.591 9.141 21.172 1 98.12 111 TYR A O 1
ATOM 841 N N . ARG A 1 112 ? 0.748 9.07 19.375 1 97.81 112 ARG A N 1
ATOM 842 C CA . ARG A 1 112 ? 1.976 9.25 20.141 1 97.81 112 ARG A CA 1
ATOM 843 C C . ARG A 1 112 ? 3.066 9.891 19.297 1 97.81 112 ARG A C 1
ATOM 845 O O . ARG A 1 112 ? 3.371 9.414 18.203 1 97.81 112 ARG A O 1
ATOM 852 N N . LEU A 1 113 ? 3.545 10.93 19.75 1 96.56 113 LEU A N 1
ATOM 853 C CA . LEU A 1 113 ? 4.68 11.602 19.125 1 96.56 113 LEU A CA 1
ATOM 854 C C . LEU A 1 113 ? 5.875 11.633 20.062 1 96.56 113 LEU A C 1
ATOM 856 O O . LEU A 1 113 ? 5.879 12.383 21.047 1 96.56 113 LEU A O 1
ATOM 860 N N . ALA A 1 114 ? 6.812 10.789 19.75 1 93.5 114 ALA A N 1
ATOM 861 C CA . ALA A 1 114 ? 8.086 10.812 20.469 1 93.5 114 ALA A CA 1
ATOM 862 C C . ALA A 1 114 ? 9.086 11.727 19.781 1 93.5 114 ALA A C 1
ATOM 864 O O . ALA A 1 114 ? 8.734 12.461 18.859 1 93.5 114 ALA A O 1
ATOM 865 N N . SER A 1 115 ? 10.242 11.867 20.344 1 91.75 115 SER A N 1
ATOM 866 C CA . SER A 1 115 ? 11.234 12.82 19.844 1 91.75 115 SER A CA 1
ATOM 867 C C . SER A 1 115 ? 11.523 12.602 18.375 1 91.75 115 SER A C 1
ATOM 869 O O . SER A 1 115 ? 11.453 13.539 17.578 1 91.75 115 SER A O 1
ATOM 871 N N . GLN A 1 116 ? 11.711 11.32 17.984 1 94.44 116 GLN A N 1
ATOM 872 C CA . GLN A 1 116 ? 12.078 11.094 16.578 1 94.44 116 GLN A CA 1
ATOM 873 C C . GLN A 1 116 ? 11.102 10.141 15.906 1 94.44 116 GLN A C 1
ATOM 875 O O . GLN A 1 116 ? 11.242 9.836 14.719 1 94.44 116 GLN A O 1
ATOM 880 N N . ILE A 1 117 ? 10.156 9.656 16.719 1 97.44 117 ILE A N 1
ATOM 881 C CA . ILE A 1 117 ? 9.266 8.633 16.172 1 97.44 117 ILE A CA 1
ATOM 882 C C . ILE A 1 117 ? 7.812 9.039 16.391 1 97.44 117 ILE A C 1
ATOM 884 O O . ILE A 1 117 ? 7.453 9.5 17.484 1 97.44 117 ILE A O 1
ATOM 888 N N . ALA A 1 118 ? 7.039 8.875 15.406 1 98.44 118 ALA A N 1
ATOM 889 C CA . ALA A 1 118 ? 5.602 9.117 15.492 1 98.44 118 ALA A CA 1
ATOM 890 C C . ALA A 1 118 ? 4.812 7.84 15.234 1 98.44 118 ALA A C 1
ATOM 892 O O . ALA A 1 118 ? 5.133 7.074 14.328 1 98.44 118 ALA A O 1
ATOM 893 N N . PHE A 1 119 ? 3.783 7.602 16.078 1 98.75 119 PHE A N 1
ATOM 894 C CA . PHE A 1 119 ? 2.904 6.449 15.945 1 98.75 119 PHE A CA 1
ATOM 895 C C . PHE A 1 119 ? 1.506 6.883 15.523 1 98.75 119 PHE A C 1
ATOM 897 O O . PHE A 1 119 ? 0.906 7.758 16.141 1 98.75 119 PHE A O 1
ATOM 904 N N . THR A 1 120 ? 1.019 6.266 14.438 1 98.88 120 THR A N 1
ATOM 905 C CA . THR A 1 120 ? -0.274 6.66 13.891 1 98.88 120 THR A CA 1
ATOM 906 C C . THR A 1 120 ? -1.2 5.457 13.766 1 98.88 120 THR A C 1
ATOM 908 O O . THR A 1 120 ? -0.738 4.312 13.727 1 98.88 120 THR A O 1
ATOM 911 N N . ARG A 1 121 ? -2.455 5.734 13.758 1 98.81 121 ARG A N 1
ATOM 912 C CA . ARG A 1 121 ? -3.486 4.77 13.391 1 98.81 121 ARG A CA 1
ATOM 913 C C . ARG A 1 121 ? -4.555 5.418 12.508 1 98.81 121 ARG A C 1
ATOM 915 O O . ARG A 1 121 ? -4.789 6.625 12.602 1 98.81 121 ARG A O 1
ATOM 922 N N . ALA A 1 122 ? -5.145 4.652 11.664 1 98.88 122 ALA A N 1
ATOM 923 C CA . ALA A 1 122 ? -6.102 5.156 10.688 1 98.88 122 ALA A CA 1
ATOM 924 C C . ALA A 1 122 ? -7.246 4.168 10.477 1 98.88 122 ALA A C 1
ATOM 926 O O . ALA A 1 122 ? -7.09 2.969 10.719 1 98.88 122 ALA A O 1
ATOM 927 N N . VAL A 1 123 ? -8.375 4.719 10.062 1 98.94 123 VAL A N 1
ATOM 928 C CA . VAL A 1 123 ? -9.555 3.922 9.742 1 98.94 123 VAL A CA 1
ATOM 929 C C . VAL A 1 123 ? -10.094 4.32 8.375 1 98.94 123 VAL A C 1
ATOM 931 O O . VAL A 1 123 ? -10.203 5.508 8.062 1 98.94 123 VAL A O 1
ATOM 934 N N . CYS A 1 124 ? -10.359 3.342 7.52 1 98.94 124 CYS A N 1
ATOM 935 C CA . CYS A 1 124 ? -10.992 3.553 6.223 1 98.94 124 CYS A CA 1
ATOM 936 C C . CYS A 1 124 ? -12.453 3.115 6.258 1 98.94 124 CYS A C 1
ATOM 938 O O . CYS A 1 124 ? -12.781 2.088 6.852 1 98.94 124 CYS A O 1
ATOM 940 N N . TYR A 1 125 ? -13.281 3.883 5.586 1 98.88 125 TYR A N 1
ATOM 941 C CA . TYR A 1 125 ? -14.719 3.641 5.617 1 98.88 125 TYR A CA 1
ATOM 942 C C . TYR A 1 125 ? -15.414 4.332 4.453 1 98.88 125 TYR A C 1
ATOM 944 O O . TYR A 1 125 ? -14.812 5.16 3.766 1 98.88 125 TYR A O 1
ATOM 952 N N . HIS A 1 126 ? -16.625 3.93 4.168 1 98.62 126 HIS A N 1
ATOM 953 C CA . HIS A 1 126 ? -17.391 4.641 3.156 1 98.62 126 HIS A CA 1
ATOM 954 C C . HIS A 1 126 ? -18.078 5.871 3.75 1 98.62 126 HIS A C 1
ATOM 956 O O . HIS A 1 126 ? -17.688 7.004 3.451 1 98.62 126 HIS A O 1
ATOM 962 N N . ASP A 1 127 ? -18.938 5.633 4.719 1 97.19 127 ASP A N 1
ATOM 963 C CA . ASP A 1 127 ? -19.766 6.73 5.219 1 97.19 127 ASP A CA 1
ATOM 964 C C . ASP A 1 127 ? -19.578 6.914 6.723 1 97.19 127 ASP A C 1
ATOM 966 O O . ASP A 1 127 ? -19.781 8.016 7.246 1 97.19 127 ASP A O 1
ATOM 970 N N . ASN A 1 128 ? -19.266 5.848 7.371 1 97.62 128 ASN A N 1
ATOM 971 C CA . ASN A 1 128 ? -19.234 5.828 8.828 1 97.62 128 ASN A CA 1
ATOM 972 C C . ASN A 1 128 ? -17.984 5.117 9.352 1 97.62 128 ASN A C 1
ATOM 974 O O . ASN A 1 128 ? -17.812 3.914 9.148 1 97.62 128 ASN A O 1
ATOM 978 N N . PRO A 1 129 ? -17.219 5.84 10.109 1 97.25 129 PRO A N 1
ATOM 979 C CA . PRO A 1 129 ? -16 5.203 10.641 1 97.25 129 PRO A CA 1
ATOM 980 C C . PRO A 1 129 ? -16.312 4.035 11.578 1 97.25 129 PRO A C 1
ATOM 982 O O . PRO A 1 129 ? -15.445 3.197 11.828 1 97.25 129 PRO A O 1
ATOM 985 N N . ALA A 1 130 ? -17.484 3.998 12.094 1 97.94 130 ALA A N 1
ATOM 986 C CA . ALA A 1 130 ? -17.875 2.904 12.984 1 97.94 130 ALA A CA 1
ATOM 987 C C . ALA A 1 130 ? -18.141 1.628 12.188 1 97.94 130 ALA A C 1
ATOM 989 O O . ALA A 1 130 ? -18.312 0.554 12.773 1 97.94 130 ALA A O 1
ATOM 990 N N . ASP A 1 131 ? -18.234 1.722 10.883 1 98.25 131 ASP A N 1
ATOM 991 C CA . ASP A 1 131 ? -18.328 0.582 9.977 1 98.25 131 ASP A CA 1
ATOM 992 C C . ASP A 1 131 ? -17.141 0.524 9.023 1 98.25 131 ASP A C 1
ATOM 994 O O . ASP A 1 131 ? -17.297 0.714 7.82 1 98.25 131 ASP A O 1
ATOM 998 N N . PRO A 1 132 ? -15.992 0.196 9.562 1 98.69 132 PRO A N 1
ATOM 999 C CA . PRO A 1 132 ? -14.734 0.328 8.812 1 98.69 132 PRO A CA 1
ATOM 1000 C C . PRO A 1 132 ? -14.547 -0.776 7.777 1 98.69 132 PRO A C 1
ATOM 1002 O O . PRO A 1 132 ? -15.031 -1.896 7.969 1 98.69 132 PRO A O 1
ATOM 1005 N N . ILE A 1 133 ? -13.781 -0.443 6.719 1 98.38 133 ILE A N 1
ATOM 1006 C CA . ILE A 1 133 ? -13.375 -1.427 5.723 1 98.38 133 ILE A CA 1
ATOM 1007 C C . ILE A 1 133 ? -11.945 -1.885 5.996 1 98.38 133 ILE A C 1
ATOM 1009 O O . ILE A 1 133 ? -11.547 -2.975 5.582 1 98.38 133 ILE A O 1
ATOM 1013 N N . ALA A 1 134 ? -11.133 -1.057 6.672 1 98.81 134 ALA A N 1
ATOM 1014 C CA . ALA A 1 134 ? -9.75 -1.392 6.977 1 98.81 134 ALA A CA 1
ATOM 1015 C C . ALA A 1 134 ? -9.219 -0.545 8.133 1 98.81 134 ALA A C 1
ATOM 1017 O O . ALA A 1 134 ? -9.727 0.552 8.383 1 98.81 134 ALA A O 1
ATOM 1018 N N . HIS A 1 135 ? -8.281 -1.085 8.812 1 98.81 135 HIS A N 1
ATOM 1019 C CA . HIS A 1 135 ? -7.492 -0.375 9.812 1 98.81 135 HIS A CA 1
ATOM 1020 C C . HIS A 1 135 ? -6.012 -0.369 9.445 1 98.81 135 HIS A C 1
ATOM 1022 O O . HIS A 1 135 ? -5.492 -1.36 8.93 1 98.81 135 HIS A O 1
ATOM 1028 N N . GLY A 1 136 ? -5.371 0.726 9.75 1 98.81 136 GLY A N 1
ATOM 1029 C CA . GLY A 1 136 ? -3.936 0.808 9.531 1 98.81 136 GLY A CA 1
ATOM 1030 C C . GLY A 1 136 ? -3.184 1.388 10.711 1 98.81 136 GLY A C 1
ATOM 1031 O O . GLY A 1 136 ? -3.705 2.246 11.422 1 98.81 136 GLY A O 1
ATOM 1032 N N . VAL A 1 137 ? -2 0.909 10.945 1 98.88 137 VAL A N 1
ATOM 1033 C CA . VAL A 1 137 ? -1.057 1.479 11.898 1 98.88 137 VAL A CA 1
ATOM 1034 C C . VAL A 1 137 ? 0.296 1.696 11.227 1 98.88 137 VAL A C 1
ATOM 1036 O O . VAL A 1 137 ? 0.724 0.881 10.406 1 98.88 137 VAL A O 1
ATOM 1039 N N . ALA A 1 138 ? 0.907 2.762 11.586 1 98.81 138 ALA A N 1
ATOM 1040 C CA . ALA A 1 138 ? 2.191 3.064 10.961 1 98.81 138 ALA A CA 1
ATOM 1041 C C . ALA A 1 138 ? 3.111 3.807 11.93 1 98.81 138 ALA A C 1
ATOM 1043 O O . ALA A 1 138 ? 2.645 4.438 12.875 1 98.81 138 ALA A O 1
ATOM 1044 N N . THR A 1 139 ? 4.348 3.656 11.672 1 98.75 139 THR A N 1
ATOM 1045 C CA . THR A 1 139 ? 5.387 4.395 12.383 1 98.75 139 THR A CA 1
ATOM 1046 C C . THR A 1 139 ? 6.215 5.23 11.414 1 98.75 139 THR A C 1
ATOM 1048 O O . THR A 1 139 ? 6.555 4.77 10.32 1 98.75 139 THR A O 1
ATOM 1051 N N . PHE A 1 140 ? 6.52 6.426 11.836 1 98.06 140 PHE A N 1
ATOM 1052 C CA . PHE A 1 140 ? 7.273 7.352 11 1 98.06 140 PHE A CA 1
ATOM 1053 C C . PHE A 1 140 ? 8.5 7.875 11.734 1 98.06 140 PHE A C 1
ATOM 1055 O O . PHE A 1 140 ? 8.445 8.141 12.938 1 98.06 140 PHE A O 1
ATOM 1062 N N . MET A 1 141 ? 9.531 8.055 10.961 1 96.88 141 MET A N 1
ATOM 1063 C CA . MET A 1 141 ? 10.703 8.789 11.445 1 96.88 141 MET A CA 1
ATOM 1064 C C . MET A 1 141 ? 10.586 10.273 11.125 1 96.88 141 MET A C 1
ATOM 1066 O O . MET A 1 141 ? 10.258 10.641 9.992 1 96.88 141 MET A O 1
ATOM 1070 N N . ARG A 1 142 ? 10.891 11.125 12.031 1 93.5 142 ARG A N 1
ATOM 1071 C CA . ARG A 1 142 ? 10.883 12.57 11.828 1 93.5 142 ARG A CA 1
ATOM 1072 C C . ARG A 1 142 ? 12.258 13.062 11.383 1 93.5 142 ARG A C 1
ATOM 1074 O O . ARG A 1 142 ? 13.273 12.422 11.664 1 93.5 142 ARG A O 1
ATOM 1081 N N . GLU A 1 143 ? 12.18 14.227 10.719 1 88.44 143 GLU A N 1
ATOM 1082 C CA . GLU A 1 143 ? 13.406 14.859 10.242 1 88.44 143 GLU A CA 1
ATOM 1083 C C . GLU A 1 143 ? 14.273 13.875 9.477 1 88.44 143 GLU A C 1
ATOM 1085 O O . GLU A 1 143 ? 15.469 13.75 9.742 1 88.44 143 GLU A O 1
ATOM 1090 N N . SER A 1 144 ? 13.734 13.109 8.609 1 80.75 144 SER A N 1
ATOM 1091 C CA . SER A 1 144 ? 14.367 11.984 7.926 1 80.75 144 SER A CA 1
ATOM 1092 C C . SER A 1 144 ? 15.336 12.461 6.848 1 80.75 144 SER A C 1
ATOM 1094 O O . SER A 1 144 ? 16.141 11.68 6.344 1 80.75 144 SER A O 1
ATOM 1096 N N . SER A 1 145 ? 15.117 13.672 6.484 1 73.5 145 SER A N 1
ATOM 1097 C CA . SER A 1 145 ? 16.016 14.203 5.461 1 73.5 145 SER A CA 1
ATOM 1098 C C . SER A 1 145 ? 16.312 15.68 5.695 1 73.5 145 SER A C 1
ATOM 1100 O O . SER A 1 145 ? 15.523 16.391 6.34 1 73.5 145 SER A O 1
ATOM 1102 N N . ARG A 1 146 ? 17.5 16.062 5.219 1 69.62 146 ARG A N 1
ATOM 1103 C CA . ARG A 1 146 ? 17.906 17.469 5.305 1 69.62 146 ARG A CA 1
ATOM 1104 C C . ARG A 1 146 ? 17.359 18.266 4.117 1 69.62 146 ARG A C 1
ATOM 1106 O O . ARG A 1 146 ? 17.453 19.484 4.098 1 69.62 146 ARG A O 1
ATOM 1113 N N . THR A 1 147 ? 16.797 17.516 3.086 1 67.31 147 THR A N 1
ATOM 1114 C CA . THR A 1 147 ? 16.234 18.172 1.91 1 67.31 147 THR A CA 1
ATOM 1115 C C . THR A 1 147 ? 14.844 18.719 2.201 1 67.31 147 THR A C 1
ATOM 1117 O O . THR A 1 147 ? 13.945 17.969 2.584 1 67.31 147 THR A O 1
ATOM 1120 N N . PRO A 1 148 ? 14.805 20.078 2.086 1 66.62 148 PRO A N 1
ATOM 1121 C CA . PRO A 1 148 ? 13.469 20.625 2.346 1 66.62 148 PRO A CA 1
ATOM 1122 C C . PRO A 1 148 ? 12.43 20.141 1.342 1 66.62 148 PRO A C 1
ATOM 1124 O O . PRO A 1 148 ? 12.742 19.953 0.161 1 66.62 148 PRO A O 1
ATOM 1127 N N . MET A 1 149 ? 11.258 19.641 1.841 1 66 149 MET A N 1
ATOM 1128 C CA . MET A 1 149 ? 10.164 19.188 0.981 1 66 149 MET A CA 1
ATOM 1129 C C . MET A 1 149 ? 9.773 20.266 -0.019 1 66 149 MET A C 1
ATOM 1131 O O . MET A 1 149 ? 9.383 19.969 -1.147 1 66 149 MET A O 1
ATOM 1135 N N . LEU A 1 150 ? 9.719 21.562 0.474 1 65.31 150 LEU A N 1
ATOM 1136 C CA . LEU A 1 150 ? 9.398 22.703 -0.391 1 65.31 150 LEU A CA 1
ATOM 1137 C C . LEU A 1 150 ? 10.672 23.391 -0.875 1 65.31 150 LEU A C 1
ATOM 1139 O O . LEU A 1 150 ? 11.586 23.641 -0.088 1 65.31 150 LEU A O 1
ATOM 1143 N N . GLN A 1 151 ? 11.117 23.156 -2.16 1 54.03 151 GLN A N 1
ATOM 1144 C CA . GLN A 1 151 ? 12.242 23.922 -2.684 1 54.03 151 GLN A CA 1
ATOM 1145 C C . GLN A 1 151 ? 12.016 25.422 -2.508 1 54.03 151 GLN A C 1
ATOM 1147 O O . GLN A 1 151 ? 10.945 25.938 -2.826 1 54.03 151 GLN A O 1
ATOM 1152 N N . GLU A 1 152 ? 12.648 26.031 -1.57 1 46.94 152 GLU A N 1
ATOM 1153 C CA . GLU A 1 152 ? 12.648 27.484 -1.524 1 46.94 152 GLU A CA 1
ATOM 1154 C C . GLU A 1 152 ? 12.992 28.078 -2.887 1 46.94 152 GLU A C 1
ATOM 1156 O O . GLU A 1 152 ? 14.031 27.766 -3.467 1 46.94 152 GLU A O 1
ATOM 1161 N N . ASP A 1 153 ? 12.125 28.25 -3.762 1 41.34 153 ASP A N 1
ATOM 1162 C CA . ASP A 1 153 ? 12.477 29.141 -4.871 1 41.34 153 ASP A CA 1
ATOM 1163 C C . ASP A 1 153 ? 13.25 30.359 -4.383 1 41.34 153 ASP A C 1
ATOM 1165 O O . ASP A 1 153 ? 12.781 31.078 -3.492 1 41.34 153 ASP A O 1
ATOM 1169 N N . GLY A 1 154 ? 14.539 30.344 -4.277 1 37.56 154 GLY A N 1
ATOM 1170 C CA . GLY A 1 154 ? 15.266 31.594 -4.188 1 37.56 154 GLY A CA 1
ATOM 1171 C C . GLY A 1 154 ? 14.555 32.75 -4.883 1 37.56 154 GLY A C 1
ATOM 1172 O O . GLY A 1 154 ? 14.359 32.719 -6.098 1 37.56 154 GLY A O 1
ATOM 1173 N N . ARG A 1 155 ? 13.812 33.688 -4.246 1 29.16 155 ARG A N 1
ATOM 1174 C CA . ARG A 1 155 ? 13.633 35.062 -4.707 1 29.16 155 ARG A CA 1
ATOM 1175 C C . ARG A 1 155 ? 14.969 35.812 -4.734 1 29.16 155 ARG A C 1
ATOM 1177 O O . ARG A 1 155 ? 15.836 35.562 -3.895 1 29.16 155 ARG A O 1
ATOM 1184 N N . MET B 1 1 ? 16.266 -30.125 -3.545 1 58.72 1 MET B N 1
ATOM 1185 C CA . MET B 1 1 ? 15.516 -29.828 -4.766 1 58.72 1 MET B CA 1
ATOM 1186 C C . MET B 1 1 ? 14.641 -28.594 -4.582 1 58.72 1 MET B C 1
ATOM 1188 O O . MET B 1 1 ? 14.047 -28.406 -3.521 1 58.72 1 MET B O 1
ATOM 1192 N N . ILE B 1 2 ? 14.703 -27.547 -5.543 1 72 2 ILE B N 1
ATOM 1193 C CA . ILE B 1 2 ? 13.844 -26.375 -5.465 1 72 2 ILE B CA 1
ATOM 1194 C C . ILE B 1 2 ? 12.383 -26.797 -5.684 1 72 2 ILE B C 1
ATOM 1196 O O . ILE B 1 2 ? 12.062 -27.438 -6.676 1 72 2 ILE B O 1
ATOM 1200 N N . PRO B 1 3 ? 11.586 -26.562 -4.684 1 84.44 3 PRO B N 1
ATOM 1201 C CA . PRO B 1 3 ? 10.195 -26.984 -4.867 1 84.44 3 PRO B CA 1
ATOM 1202 C C . PRO B 1 3 ? 9.555 -26.391 -6.117 1 84.44 3 PRO B C 1
ATOM 1204 O O . PRO B 1 3 ? 9.805 -25.219 -6.445 1 84.44 3 PRO B O 1
ATOM 1207 N N . THR B 1 4 ? 8.875 -27.188 -6.891 1 90.69 4 THR B N 1
ATOM 1208 C CA . THR B 1 4 ? 8.211 -26.734 -8.109 1 90.69 4 THR B CA 1
ATOM 1209 C C . THR B 1 4 ? 6.781 -26.281 -7.82 1 90.69 4 THR B C 1
ATOM 1211 O O . THR B 1 4 ? 6.172 -26.734 -6.848 1 90.69 4 THR B O 1
ATOM 1214 N N . PRO B 1 5 ? 6.273 -25.438 -8.648 1 94.25 5 PRO B N 1
ATOM 1215 C CA . PRO B 1 5 ? 4.875 -25.047 -8.469 1 94.25 5 PRO B CA 1
ATOM 1216 C C . PRO B 1 5 ? 3.912 -26.234 -8.57 1 94.25 5 PRO B C 1
ATOM 1218 O O . PRO B 1 5 ? 4.195 -27.203 -9.281 1 94.25 5 PRO B O 1
ATOM 1221 N N . ALA B 1 6 ? 2.799 -26.156 -7.863 1 93.31 6 ALA B N 1
ATOM 1222 C CA . ALA B 1 6 ? 1.793 -27.219 -7.887 1 93.31 6 ALA B CA 1
ATOM 1223 C C . ALA B 1 6 ? 1.262 -27.438 -9.305 1 93.31 6 ALA B C 1
ATOM 1225 O O . ALA B 1 6 ? 1.008 -28.562 -9.711 1 93.31 6 ALA B O 1
ATOM 1226 N N . ASN B 1 7 ? 1.038 -26.391 -10.055 1 94.19 7 ASN B N 1
ATOM 1227 C CA . ASN B 1 7 ? 0.609 -26.375 -11.453 1 94.19 7 ASN B CA 1
ATOM 1228 C C . ASN B 1 7 ? 1.255 -25.234 -12.227 1 94.19 7 ASN B C 1
ATOM 1230 O O . ASN B 1 7 ? 0.766 -24.109 -12.188 1 94.19 7 ASN B O 1
ATOM 1234 N N . PRO B 1 8 ? 2.336 -25.484 -12.898 1 93.88 8 PRO B N 1
ATOM 1235 C CA . PRO B 1 8 ? 3.113 -24.438 -13.555 1 93.88 8 PRO B CA 1
ATOM 1236 C C . PRO B 1 8 ? 2.289 -23.625 -14.555 1 93.88 8 PRO B C 1
ATOM 1238 O O . PRO B 1 8 ? 2.518 -22.422 -14.727 1 93.88 8 PRO B O 1
ATOM 1241 N N . ARG B 1 9 ? 1.395 -24.281 -15.227 1 92.88 9 ARG B N 1
ATOM 1242 C CA . ARG B 1 9 ? 0.562 -23.578 -16.203 1 92.88 9 ARG B CA 1
ATOM 1243 C C . ARG B 1 9 ? -0.376 -22.594 -15.516 1 92.88 9 ARG B C 1
ATOM 1245 O O . ARG B 1 9 ? -0.541 -21.469 -15.984 1 92.88 9 ARG B O 1
ATOM 1252 N N . ILE B 1 10 ? -0.914 -22.969 -14.445 1 91.12 10 ILE B N 1
ATOM 1253 C CA . ILE B 1 10 ? -1.811 -22.109 -13.688 1 91.12 10 ILE B CA 1
ATOM 1254 C C . ILE B 1 10 ? -1.027 -20.922 -13.109 1 91.12 10 ILE B C 1
ATOM 1256 O O . ILE B 1 10 ? -1.479 -19.781 -13.18 1 91.12 10 ILE B O 1
ATOM 1260 N N . LEU B 1 11 ? 0.127 -21.219 -12.617 1 95.38 11 LEU B N 1
ATOM 1261 C CA . LEU B 1 11 ? 0.959 -20.156 -12.047 1 95.38 11 LEU B CA 1
ATOM 1262 C C . LEU B 1 11 ? 1.276 -19.094 -13.086 1 95.38 11 LEU B C 1
ATOM 1264 O O . LEU B 1 11 ? 1.108 -17.906 -12.836 1 95.38 11 LEU B O 1
ATOM 1268 N N . GLU B 1 12 ? 1.673 -19.562 -14.242 1 94.56 12 GLU B N 1
ATOM 1269 C CA . GLU B 1 12 ? 2.031 -18.625 -15.312 1 94.56 12 GLU B CA 1
ATOM 1270 C C . GLU B 1 12 ? 0.827 -17.797 -15.742 1 94.56 12 GLU B C 1
ATOM 1272 O O . GLU B 1 12 ? 0.929 -16.578 -15.898 1 94.56 12 GLU B O 1
ATOM 1277 N N . THR B 1 13 ? -0.285 -18.453 -15.875 1 93.25 13 THR B N 1
ATOM 1278 C CA . THR B 1 13 ? -1.503 -17.766 -16.312 1 93.25 13 THR B CA 1
ATOM 1279 C C . THR B 1 13 ? -1.963 -16.766 -15.258 1 93.25 13 THR B C 1
ATOM 1281 O O . THR B 1 13 ? -2.281 -15.617 -15.586 1 93.25 13 THR B O 1
ATOM 1284 N N . MET B 1 14 ? -1.892 -17.156 -14.062 1 92.62 14 MET B N 1
ATOM 1285 C CA . MET B 1 14 ? -2.35 -16.281 -12.984 1 92.62 14 MET B CA 1
ATOM 1286 C C . MET B 1 14 ? -1.404 -15.102 -12.805 1 92.62 14 MET B C 1
ATOM 1288 O O . MET B 1 14 ? -1.846 -13.984 -12.523 1 92.62 14 MET B O 1
ATOM 1292 N N . SER B 1 15 ? -0.137 -15.352 -12.938 1 96.25 15 SER B N 1
ATOM 1293 C CA . SER B 1 15 ? 0.846 -14.281 -12.805 1 96.25 15 SER B CA 1
ATOM 1294 C C . SER B 1 15 ? 0.623 -13.195 -13.852 1 96.25 15 SER B C 1
ATOM 1296 O O . SER B 1 15 ? 0.59 -12.008 -13.523 1 96.25 15 SER B O 1
ATOM 1298 N N . GLN B 1 16 ? 0.367 -13.633 -15.055 1 95.69 16 GLN B N 1
ATOM 1299 C CA . GLN B 1 16 ? 0.118 -12.695 -16.141 1 95.69 16 GLN B CA 1
ATOM 1300 C C . GLN B 1 16 ? -1.213 -11.969 -15.953 1 95.69 16 GLN B C 1
ATOM 1302 O O . GLN B 1 16 ? -1.324 -10.773 -16.234 1 95.69 16 GLN B O 1
ATOM 1307 N N . LEU B 1 17 ? -2.09 -12.688 -15.438 1 93.56 17 LEU B N 1
ATOM 1308 C CA . LEU B 1 17 ? -3.406 -12.109 -15.195 1 93.56 17 LEU B CA 1
ATOM 1309 C C . LEU B 1 17 ? -3.338 -11.047 -14.109 1 93.56 17 LEU B C 1
ATOM 1311 O O . LEU B 1 17 ? -3.854 -9.938 -14.281 1 93.56 17 LEU B O 1
ATOM 1315 N N . PHE B 1 18 ? -2.652 -11.305 -13.031 1 95.38 18 PHE B N 1
ATOM 1316 C CA . PHE B 1 18 ? -2.58 -10.375 -11.906 1 95.38 18 PHE B CA 1
ATOM 1317 C C . PHE B 1 18 ? -1.929 -9.062 -12.328 1 95.38 18 PHE B C 1
ATOM 1319 O O . PHE B 1 18 ? -2.414 -7.984 -11.977 1 95.38 18 PHE B O 1
ATOM 1326 N N . VAL B 1 19 ? -0.87 -9.117 -13.133 1 97.38 19 VAL B N 1
ATOM 1327 C CA . VAL B 1 19 ? -0.169 -7.887 -13.477 1 97.38 19 VAL B CA 1
ATOM 1328 C C . VAL B 1 19 ? -0.956 -7.125 -14.539 1 97.38 19 VAL B C 1
ATOM 1330 O O . VAL B 1 19 ? -0.67 -5.957 -14.82 1 97.38 19 VAL B O 1
ATOM 1333 N N . SER B 1 20 ? -1.998 -7.797 -15.078 1 96.75 20 SER B N 1
ATOM 1334 C CA . SER B 1 20 ? -2.82 -7.141 -16.094 1 96.75 20 SER B CA 1
ATOM 1335 C C . SER B 1 20 ? -4.051 -6.488 -15.461 1 96.75 20 SER B C 1
ATOM 1337 O O . SER B 1 20 ? -4.773 -5.75 -16.141 1 96.75 20 SER B O 1
ATOM 1339 N N . PHE B 1 21 ? -4.324 -6.758 -14.164 1 95.75 21 PHE B N 1
ATOM 1340 C CA . PHE B 1 21 ? -5.438 -6.09 -13.508 1 95.75 21 PHE B CA 1
ATOM 1341 C C . PHE B 1 21 ? -5.242 -4.578 -13.516 1 95.75 21 PHE B C 1
ATOM 1343 O O . PHE B 1 21 ? -4.109 -4.094 -13.508 1 95.75 21 PHE B O 1
ATOM 1350 N N . PRO B 1 22 ? -6.336 -3.861 -13.523 1 97 22 PRO B N 1
ATOM 1351 C CA . PRO B 1 22 ? -6.281 -2.43 -13.836 1 97 22 PRO B CA 1
ATOM 1352 C C . PRO B 1 22 ? -5.25 -1.683 -12.992 1 97 22 PRO B C 1
ATOM 1354 O O . PRO B 1 22 ? -4.383 -0.996 -13.531 1 97 22 PRO B O 1
ATOM 1357 N N . HIS B 1 23 ? -5.27 -1.798 -11.688 1 98.06 23 HIS B N 1
ATOM 1358 C CA . HIS B 1 23 ? -4.328 -1.05 -10.859 1 98.06 23 HIS B CA 1
ATOM 1359 C C . HIS B 1 23 ? -2.893 -1.495 -11.117 1 98.06 23 HIS B C 1
ATOM 1361 O O . HIS B 1 23 ? -1.986 -0.664 -11.195 1 98.06 23 HIS B O 1
ATOM 1367 N N . CYS B 1 24 ? -2.664 -2.82 -11.203 1 98.25 24 CYS B N 1
ATOM 1368 C CA . CYS B 1 24 ? -1.33 -3.346 -11.477 1 98.25 24 CYS B CA 1
ATOM 1369 C C . CYS B 1 24 ? -0.809 -2.852 -12.82 1 98.25 24 CYS B C 1
ATOM 1371 O O . CYS B 1 24 ? 0.358 -2.473 -12.938 1 98.25 24 CYS B O 1
ATOM 1373 N N . ALA B 1 25 ? -1.708 -2.854 -13.773 1 97.88 25 ALA B N 1
ATOM 1374 C CA . ALA B 1 25 ? -1.345 -2.34 -15.094 1 97.88 25 ALA B CA 1
ATOM 1375 C C . ALA B 1 25 ? -1.005 -0.854 -15.031 1 97.88 25 ALA B C 1
ATOM 1377 O O . ALA B 1 25 ? -0.036 -0.405 -15.648 1 97.88 25 ALA B O 1
ATOM 1378 N N . THR B 1 26 ? -1.78 -0.109 -14.305 1 97.25 26 THR B N 1
ATOM 1379 C CA . THR B 1 26 ? -1.547 1.32 -14.133 1 97.25 26 THR B CA 1
ATOM 1380 C C . THR B 1 26 ? -0.176 1.573 -13.516 1 97.25 26 THR B C 1
ATOM 1382 O O . THR B 1 26 ? 0.525 2.508 -13.906 1 97.25 26 THR B O 1
ATOM 1385 N N . LEU B 1 27 ? 0.219 0.705 -12.555 1 97.94 27 LEU B N 1
ATOM 1386 C CA . LEU B 1 27 ? 1.507 0.866 -11.883 1 97.94 27 LEU B CA 1
ATOM 1387 C C . LEU B 1 27 ? 2.641 0.345 -12.758 1 97.94 27 LEU B C 1
ATOM 1389 O O . LEU B 1 27 ? 3.805 0.694 -12.547 1 97.94 27 LEU B O 1
ATOM 1393 N N . GLY B 1 28 ? 2.299 -0.522 -13.695 1 98.31 28 GLY B N 1
ATOM 1394 C CA . GLY B 1 28 ? 3.295 -1.036 -14.625 1 98.31 28 GLY B CA 1
ATOM 1395 C C . GLY B 1 28 ? 4.043 -2.242 -14.086 1 98.31 28 GLY B C 1
ATOM 1396 O O . GLY B 1 28 ? 5.234 -2.414 -14.359 1 98.31 28 GLY B O 1
ATOM 1397 N N . PHE B 1 29 ? 3.361 -3.084 -13.305 1 98.69 29 PHE B N 1
ATOM 1398 C CA . PHE B 1 29 ? 3.998 -4.289 -12.789 1 98.69 29 PHE B CA 1
ATOM 1399 C C . PHE B 1 29 ? 4.316 -5.258 -13.922 1 98.69 29 PHE B C 1
ATOM 1401 O O . PHE B 1 29 ? 3.535 -5.406 -14.859 1 98.69 29 PHE B O 1
ATOM 1408 N N . GLU B 1 30 ? 5.461 -5.879 -13.781 1 98.69 30 GLU B N 1
ATOM 1409 C CA . GLU B 1 30 ? 5.883 -6.906 -14.734 1 98.69 30 GLU B CA 1
ATOM 1410 C C . GLU B 1 30 ? 6.219 -8.211 -14.023 1 98.69 30 GLU B C 1
ATOM 1412 O O . GLU B 1 30 ? 6.91 -8.211 -13.008 1 98.69 30 GLU B O 1
ATOM 1417 N N . TYR B 1 31 ? 5.66 -9.305 -14.547 1 98.69 31 TYR B N 1
ATOM 1418 C CA . TYR B 1 31 ? 6.062 -10.625 -14.086 1 98.69 31 TYR B CA 1
ATOM 1419 C C . TYR B 1 31 ? 7.359 -11.07 -14.758 1 98.69 31 TYR B C 1
ATOM 1421 O O . TYR B 1 31 ? 7.43 -11.172 -15.984 1 98.69 31 TYR B O 1
ATOM 1429 N N . VAL B 1 32 ? 8.367 -11.391 -13.93 1 97.69 32 VAL B N 1
ATOM 1430 C CA . VAL B 1 32 ? 9.648 -11.656 -14.57 1 97.69 32 VAL B CA 1
ATOM 1431 C C . VAL B 1 32 ? 10 -13.141 -14.43 1 97.69 32 VAL B C 1
ATOM 1433 O O . VAL B 1 32 ? 11.016 -13.594 -14.953 1 97.69 32 VAL B O 1
ATOM 1436 N N . GLY B 1 33 ? 9.242 -13.875 -13.695 1 97.06 33 GLY B N 1
ATOM 1437 C CA . GLY B 1 33 ? 9.43 -15.312 -13.602 1 97.06 33 GLY B CA 1
ATOM 1438 C C . GLY B 1 33 ? 9.305 -15.836 -12.18 1 97.06 33 GLY B C 1
ATOM 1439 O O . GLY B 1 33 ? 8.969 -15.086 -11.266 1 97.06 33 GLY B O 1
ATOM 1440 N N . THR B 1 34 ? 9.516 -17.156 -12.07 1 97.19 34 THR B N 1
ATOM 1441 C CA . THR B 1 34 ? 9.43 -17.828 -10.781 1 97.19 34 THR B CA 1
ATOM 1442 C C . THR B 1 34 ? 10.578 -18.812 -10.609 1 97.19 34 THR B C 1
ATOM 1444 O O . THR B 1 34 ? 10.859 -19.609 -11.516 1 97.19 34 THR B O 1
ATOM 1447 N N . ASP B 1 35 ? 11.281 -18.672 -9.555 1 96.44 35 ASP B N 1
ATOM 1448 C CA . ASP B 1 35 ? 12.242 -19.688 -9.148 1 96.44 35 ASP B CA 1
ATOM 1449 C C . ASP B 1 35 ? 11.633 -20.656 -8.141 1 96.44 35 ASP B C 1
ATOM 1451 O O . ASP B 1 35 ? 11.422 -20.312 -6.98 1 96.44 35 ASP B O 1
ATOM 1455 N N . GLY B 1 36 ? 11.352 -21.906 -8.672 1 96.25 36 GLY B N 1
ATOM 1456 C CA . GLY B 1 36 ? 10.555 -22.797 -7.848 1 96.25 36 GLY B CA 1
ATOM 1457 C C . GLY B 1 36 ? 9.148 -22.281 -7.594 1 96.25 36 GLY B C 1
ATOM 1458 O O . GLY B 1 36 ? 8.344 -22.172 -8.523 1 96.25 36 GLY B O 1
ATOM 1459 N N . ARG B 1 37 ? 8.922 -21.891 -6.344 1 97.62 37 ARG B N 1
ATOM 1460 C CA . ARG B 1 37 ? 7.609 -21.344 -6 1 97.62 37 ARG B CA 1
ATOM 1461 C C . ARG B 1 37 ? 7.703 -19.891 -5.582 1 97.62 37 ARG B C 1
ATOM 1463 O O . ARG B 1 37 ? 6.797 -19.359 -4.938 1 97.62 37 ARG B O 1
ATOM 1470 N N . LYS B 1 38 ? 8.82 -19.328 -5.977 1 98.38 38 LYS B N 1
ATOM 147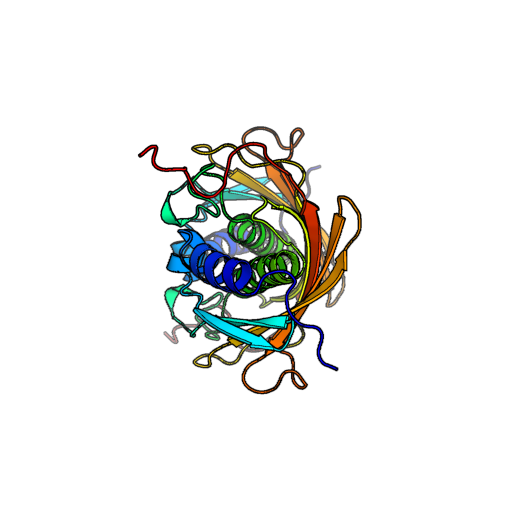1 C CA . LYS B 1 38 ? 9.062 -17.938 -5.598 1 98.38 38 LYS B CA 1
ATOM 1472 C C . LYS B 1 38 ? 9.008 -17.031 -6.812 1 98.38 38 LYS B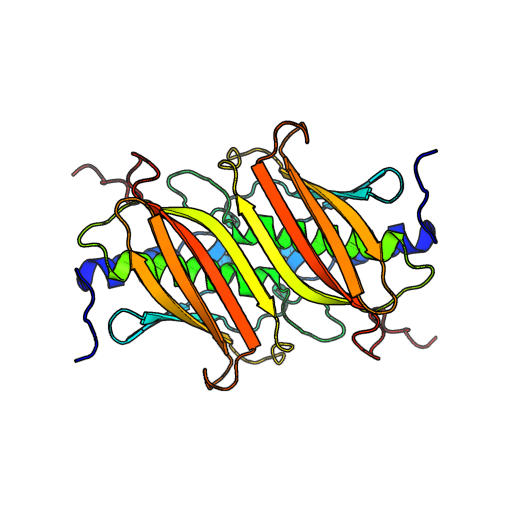 C 1
ATOM 1474 O O . LYS B 1 38 ? 9.992 -16.891 -7.543 1 98.38 38 LYS B O 1
ATOM 1479 N N . PRO B 1 39 ? 7.867 -16.359 -6.973 1 98.5 39 PRO B N 1
ATOM 1480 C CA . PRO B 1 39 ? 7.75 -15.414 -8.086 1 98.5 39 PRO B CA 1
ATOM 1481 C C . PRO B 1 39 ? 8.516 -14.109 -7.848 1 98.5 39 PRO B C 1
ATOM 1483 O O . PRO B 1 39 ? 8.758 -13.742 -6.695 1 98.5 39 PRO B O 1
ATOM 1486 N N . THR B 1 40 ? 8.828 -13.484 -8.953 1 98.81 40 THR B N 1
ATOM 1487 C CA . THR B 1 40 ? 9.414 -12.148 -8.914 1 98.81 40 THR B CA 1
ATOM 1488 C C . THR B 1 40 ? 8.664 -11.203 -9.844 1 98.81 40 THR B C 1
ATOM 1490 O O . THR B 1 40 ? 8.391 -11.547 -11 1 98.81 40 THR B O 1
ATOM 1493 N N . LEU B 1 41 ? 8.297 -10.078 -9.297 1 98.88 41 LEU B N 1
ATOM 1494 C CA . LEU B 1 41 ? 7.766 -8.969 -10.078 1 98.88 41 LEU B CA 1
ATOM 1495 C C . LEU B 1 41 ? 8.781 -7.836 -10.172 1 98.88 41 LEU B C 1
ATOM 1497 O O . LEU B 1 41 ? 9.695 -7.754 -9.352 1 98.88 41 LEU B O 1
ATOM 1501 N N . LYS B 1 42 ? 8.578 -7.023 -11.156 1 98.81 42 LYS B N 1
ATOM 1502 C CA . LYS B 1 42 ? 9.414 -5.852 -11.391 1 98.81 42 LYS B CA 1
ATOM 1503 C C . LYS B 1 42 ? 8.562 -4.609 -11.648 1 98.81 42 LYS B C 1
ATOM 1505 O O . LYS B 1 42 ? 7.516 -4.691 -12.289 1 98.81 42 LYS B O 1
ATOM 1510 N N . LEU B 1 43 ? 9.023 -3.527 -11.203 1 98.5 43 LEU B N 1
ATOM 1511 C CA . LEU B 1 43 ? 8.422 -2.215 -11.406 1 98.5 43 LEU B CA 1
ATOM 1512 C C . LEU B 1 43 ? 9.469 -1.19 -11.82 1 98.5 43 LEU B C 1
ATOM 1514 O O . LEU B 1 43 ? 10.477 -1.014 -11.133 1 98.5 43 LEU B O 1
ATOM 1518 N N . GLN B 1 44 ? 9.227 -0.529 -12.93 1 98.56 44 GLN B N 1
ATOM 1519 C CA . GLN B 1 44 ? 10.109 0.549 -13.352 1 98.56 44 GLN B CA 1
ATOM 1520 C C . GLN B 1 44 ? 9.789 1.848 -12.617 1 98.56 44 GLN B C 1
ATOM 1522 O O . GLN B 1 44 ? 8.625 2.127 -12.32 1 98.56 44 GLN B O 1
ATOM 1527 N N . TRP B 1 45 ? 10.844 2.568 -12.367 1 98.56 45 TRP B N 1
ATOM 1528 C CA . TRP B 1 45 ? 10.633 3.908 -11.828 1 98.56 45 TRP B CA 1
ATOM 1529 C C . TRP B 1 45 ? 9.898 4.789 -12.836 1 98.56 45 TRP B C 1
ATOM 1531 O O . TRP B 1 45 ? 10.227 4.793 -14.023 1 98.56 45 TRP B O 1
ATOM 1541 N N . ARG B 1 46 ? 8.938 5.527 -12.43 1 98.44 46 ARG B N 1
ATOM 1542 C CA . ARG B 1 46 ? 8.203 6.504 -13.227 1 98.44 46 ARG B CA 1
ATOM 1543 C C . ARG B 1 46 ? 7.883 7.75 -12.406 1 98.44 46 ARG B C 1
ATOM 1545 O O . ARG B 1 46 ? 7.637 7.66 -11.203 1 98.44 46 ARG B O 1
ATOM 1552 N N . GLU B 1 47 ? 7.746 8.844 -13.016 1 97.56 47 GLU B N 1
ATOM 1553 C CA . GLU B 1 47 ? 7.516 10.117 -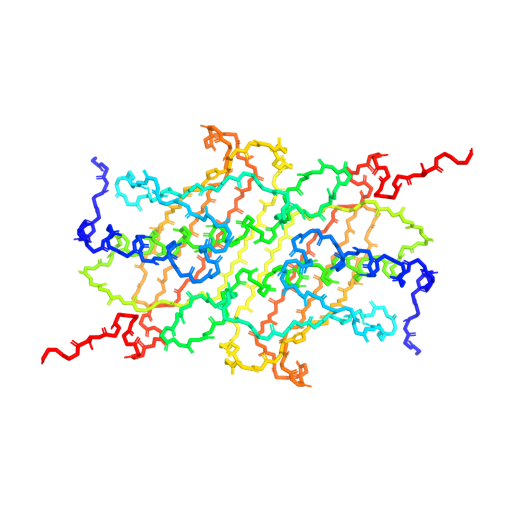12.336 1 97.56 47 GLU B CA 1
ATOM 1554 C C . GLU B 1 47 ? 6.16 10.133 -11.641 1 97.56 47 GLU B C 1
ATOM 1556 O O . GLU B 1 47 ? 6.023 10.695 -10.547 1 97.56 47 GLU B O 1
ATOM 1561 N N . ASP B 1 48 ? 5.148 9.57 -12.219 1 97.69 48 ASP B N 1
ATOM 1562 C CA . ASP B 1 48 ? 3.793 9.648 -11.68 1 97.69 48 ASP B CA 1
ATOM 1563 C C . ASP B 1 48 ? 3.631 8.742 -10.461 1 97.69 48 ASP B C 1
ATOM 1565 O O . ASP B 1 48 ? 2.598 8.773 -9.789 1 97.69 48 ASP B O 1
ATOM 1569 N N . LEU B 1 49 ? 4.645 7.938 -10.148 1 98.25 49 LEU B N 1
ATOM 1570 C CA . LEU B 1 49 ? 4.617 7.035 -9.008 1 98.25 49 LEU B CA 1
ATOM 1571 C C . LEU B 1 49 ? 5.375 7.633 -7.824 1 98.25 49 LEU B C 1
ATOM 1573 O O . LEU B 1 49 ? 5.379 7.062 -6.73 1 98.25 49 LEU B O 1
ATOM 1577 N N . VAL B 1 50 ? 5.961 8.781 -8.016 1 97.5 50 VAL B N 1
ATOM 1578 C CA . VAL B 1 50 ? 6.836 9.414 -7.031 1 97.5 50 VAL B CA 1
ATOM 1579 C C . VAL B 1 50 ? 6.004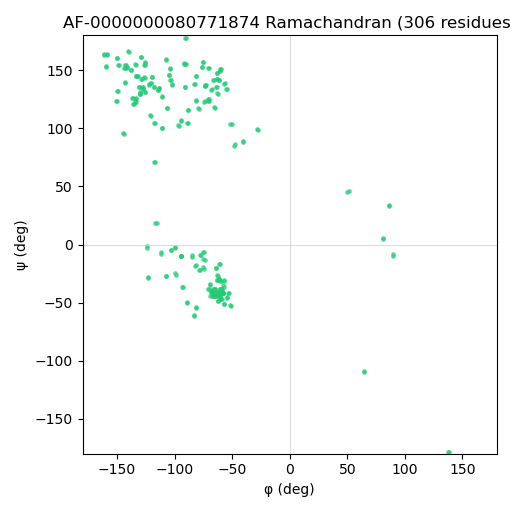 9.961 -5.871 1 97.5 50 VAL B C 1
ATOM 1581 O O . VAL B 1 50 ? 4.93 10.523 -6.086 1 97.5 50 VAL B O 1
ATOM 1584 N N . GLY B 1 51 ? 6.484 9.758 -4.652 1 94.62 51 GLY B N 1
ATOM 1585 C CA . GLY B 1 51 ? 5.887 10.289 -3.438 1 94.62 51 GLY B CA 1
ATOM 1586 C C . GLY B 1 51 ? 6.27 11.734 -3.166 1 94.62 51 GLY B C 1
ATOM 1587 O O . GLY B 1 51 ? 5.402 12.586 -2.984 1 94.62 51 GLY B O 1
ATOM 1588 N N . ASN B 1 52 ? 7.516 12.016 -3.121 1 90.44 52 ASN B N 1
ATOM 1589 C CA . ASN B 1 52 ? 8.062 13.352 -2.906 1 90.44 52 ASN B CA 1
ATOM 1590 C C . ASN B 1 52 ? 8.938 13.797 -4.074 1 90.44 52 ASN B C 1
ATOM 1592 O O . ASN B 1 52 ? 10.047 13.281 -4.254 1 90.44 52 ASN B O 1
ATOM 1596 N N . PRO B 1 53 ? 8.461 14.758 -4.797 1 91.25 53 PRO B N 1
ATOM 1597 C CA . PRO B 1 53 ? 9.203 15.188 -5.984 1 91.25 53 PRO B CA 1
ATOM 1598 C C . PRO B 1 53 ? 10.586 15.75 -5.648 1 91.25 53 PRO B C 1
ATOM 1600 O O . PRO B 1 53 ? 11.492 15.688 -6.477 1 91.25 53 PRO B O 1
ATOM 1603 N N . ALA B 1 54 ? 10.727 16.281 -4.453 1 88.25 54 ALA B N 1
ATOM 1604 C CA . ALA B 1 54 ? 12.016 16.844 -4.059 1 88.25 54 ALA B CA 1
ATOM 1605 C C . ALA B 1 54 ? 13.102 15.773 -4.02 1 88.25 54 ALA B C 1
ATOM 1607 O O . ALA B 1 54 ? 14.266 16.047 -4.305 1 88.25 54 ALA B O 1
ATOM 1608 N N . THR B 1 55 ? 12.727 14.578 -3.727 1 91.06 55 THR B N 1
ATOM 1609 C CA . THR B 1 55 ? 13.703 13.5 -3.586 1 91.06 55 THR B CA 1
ATOM 1610 C C . THR B 1 55 ? 13.625 12.539 -4.77 1 91.06 55 THR B C 1
ATOM 1612 O O . THR B 1 55 ? 14.586 11.82 -5.059 1 91.06 55 THR B O 1
ATOM 1615 N N . GLY B 1 56 ? 12.469 12.445 -5.375 1 94.75 56 GLY B N 1
ATOM 1616 C CA . GLY B 1 56 ? 12.242 11.5 -6.457 1 94.75 56 GLY B CA 1
ATOM 1617 C C . GLY B 1 56 ? 11.945 10.094 -5.969 1 94.75 56 GLY B C 1
ATOM 1618 O O . GLY B 1 56 ? 11.844 9.164 -6.77 1 94.75 56 GLY B O 1
ATOM 1619 N N . ILE B 1 57 ? 11.836 9.906 -4.719 1 95 57 ILE B N 1
ATOM 1620 C CA . ILE B 1 57 ? 11.594 8.586 -4.141 1 95 57 ILE B CA 1
ATOM 1621 C C . ILE B 1 57 ? 10.148 8.164 -4.402 1 95 57 ILE B C 1
ATOM 1623 O O . ILE B 1 57 ? 9.227 8.969 -4.27 1 95 57 ILE B O 1
ATOM 1627 N N . LEU B 1 58 ? 9.992 6.887 -4.789 1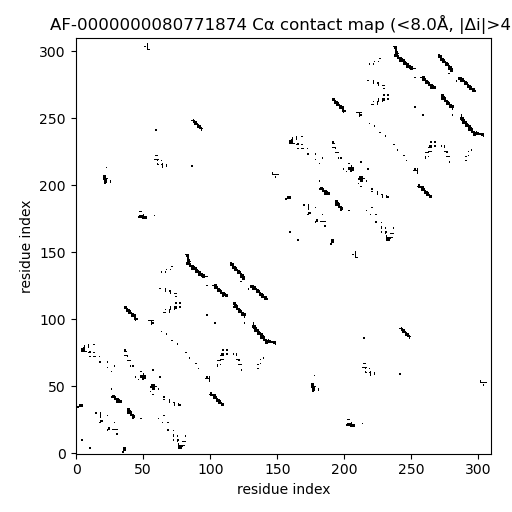 97.12 58 LEU B N 1
ATOM 1628 C CA . LEU B 1 58 ? 8.648 6.367 -5.047 1 97.12 58 LEU B CA 1
ATOM 1629 C C . LEU B 1 58 ? 7.809 6.383 -3.779 1 97.12 58 LEU B C 1
ATOM 1631 O O . LEU B 1 58 ? 8.336 6.203 -2.678 1 97.12 58 LEU B O 1
ATOM 1635 N N . HIS B 1 59 ? 6.52 6.598 -3.965 1 97.38 59 HIS B N 1
ATOM 1636 C CA . HIS B 1 59 ? 5.602 6.512 -2.834 1 97.38 59 HIS B CA 1
ATOM 1637 C C . HIS B 1 59 ? 5.605 5.113 -2.225 1 97.38 59 HIS B C 1
ATOM 1639 O O . HIS B 1 59 ? 5.617 4.117 -2.951 1 97.38 59 HIS B O 1
ATOM 1645 N N . GLY B 1 60 ? 5.523 4.988 -0.957 1 95.44 60 GLY B N 1
ATOM 1646 C CA . GLY B 1 60 ? 5.523 3.703 -0.274 1 95.44 60 GLY B CA 1
ATOM 1647 C C . GLY B 1 60 ? 4.367 2.811 -0.687 1 95.44 60 GLY B C 1
ATOM 1648 O O . GLY B 1 60 ? 4.488 1.584 -0.669 1 95.44 60 GLY B O 1
ATOM 1649 N N . GLY B 1 61 ? 3.264 3.406 -1.016 1 97 61 GLY B N 1
ATOM 1650 C CA . GLY B 1 61 ? 2.102 2.652 -1.458 1 97 61 GLY B CA 1
ATOM 1651 C C . GLY B 1 61 ? 2.35 1.859 -2.727 1 97 61 GLY B C 1
ATOM 1652 O O . GLY B 1 61 ? 1.733 0.814 -2.943 1 97 61 GLY B O 1
ATOM 1653 N N . VAL B 1 62 ? 3.227 2.352 -3.578 1 98.06 62 VAL B N 1
ATOM 1654 C CA . VAL B 1 62 ? 3.605 1.65 -4.801 1 98.06 62 VAL B CA 1
ATOM 1655 C C . VAL B 1 62 ? 4.34 0.359 -4.449 1 98.06 62 VAL B C 1
ATOM 1657 O O . VAL B 1 62 ? 4.039 -0.704 -4.996 1 98.06 62 VAL B O 1
ATOM 1660 N N . ILE B 1 63 ? 5.23 0.469 -3.488 1 98.19 63 ILE B N 1
ATOM 1661 C CA . ILE B 1 63 ? 6.012 -0.683 -3.055 1 98.19 63 ILE B CA 1
ATOM 1662 C C . ILE B 1 63 ? 5.102 -1.691 -2.357 1 98.19 63 ILE B C 1
ATOM 1664 O O . ILE B 1 63 ? 5.219 -2.898 -2.58 1 98.19 63 ILE B O 1
ATOM 1668 N N . THR B 1 64 ? 4.195 -1.21 -1.567 1 98 64 THR B N 1
ATOM 1669 C CA . THR B 1 64 ? 3.26 -2.094 -0.882 1 98 64 THR B CA 1
ATOM 1670 C C . THR B 1 64 ? 2.381 -2.834 -1.888 1 98 64 THR B C 1
ATOM 1672 O O . THR B 1 64 ? 2.1 -4.02 -1.718 1 98 64 THR B O 1
ATOM 1675 N N . SER B 1 65 ? 1.899 -2.145 -2.914 1 98.5 65 SER B N 1
ATOM 1676 C CA . SER B 1 65 ? 1.125 -2.795 -3.965 1 98.5 65 SER B CA 1
ATOM 1677 C C . SER B 1 65 ? 1.926 -3.908 -4.633 1 98.5 65 SER B C 1
ATOM 1679 O O . SER B 1 65 ? 1.381 -4.969 -4.949 1 98.5 65 SER B O 1
ATOM 1681 N N . LEU B 1 66 ? 3.209 -3.623 -4.879 1 98.75 66 LEU B N 1
ATOM 1682 C CA . LEU B 1 66 ? 4.105 -4.605 -5.48 1 98.75 66 LEU B CA 1
ATOM 1683 C C . LEU B 1 66 ? 4.215 -5.848 -4.598 1 98.75 66 LEU B C 1
ATOM 1685 O O . LEU B 1 66 ? 4.074 -6.973 -5.086 1 98.75 66 LEU B O 1
ATOM 1689 N N . VAL B 1 67 ? 4.391 -5.637 -3.314 1 98.81 67 VAL B N 1
ATOM 1690 C CA . VAL B 1 67 ? 4.5 -6.711 -2.332 1 98.81 67 VAL B CA 1
ATOM 1691 C C . VAL B 1 67 ? 3.205 -7.516 -2.297 1 98.81 67 VAL B C 1
ATOM 1693 O O . VAL B 1 67 ? 3.23 -8.75 -2.344 1 98.81 67 VAL B O 1
ATOM 1696 N N . ASP B 1 68 ? 2.109 -6.836 -2.215 1 98.75 68 ASP B N 1
ATOM 1697 C CA . ASP B 1 68 ? 0.799 -7.477 -2.152 1 98.75 68 ASP B CA 1
ATOM 1698 C C . ASP B 1 68 ? 0.574 -8.391 -3.357 1 98.75 68 ASP B C 1
ATOM 1700 O O . ASP B 1 68 ? 0.234 -9.562 -3.197 1 98.75 68 ASP B O 1
ATOM 1704 N N . THR B 1 69 ? 0.79 -7.879 -4.527 1 98.56 69 THR B N 1
ATOM 1705 C CA . THR B 1 69 ? 0.546 -8.617 -5.762 1 98.56 69 THR B CA 1
ATOM 1706 C C . THR B 1 69 ? 1.497 -9.805 -5.879 1 98.56 69 THR B C 1
ATOM 1708 O O . THR B 1 69 ? 1.074 -10.914 -6.211 1 98.56 69 THR B O 1
ATOM 1711 N N . CYS B 1 70 ? 2.756 -9.578 -5.574 1 98.88 70 CYS B N 1
ATOM 1712 C CA . CYS B 1 70 ? 3.744 -10.648 -5.652 1 98.88 70 CYS B CA 1
ATOM 1713 C C . CYS B 1 70 ? 3.424 -11.766 -4.664 1 98.88 70 CYS B C 1
ATOM 1715 O O . CYS B 1 70 ? 3.57 -12.945 -4.98 1 98.88 70 CYS B O 1
ATOM 1717 N N . SER B 1 71 ? 3.027 -11.406 -3.502 1 98.75 71 SER B N 1
ATOM 1718 C CA . SER B 1 71 ? 2.658 -12.367 -2.467 1 98.75 71 SER B CA 1
ATOM 1719 C C . SER B 1 71 ? 1.463 -13.211 -2.898 1 98.75 71 SER B C 1
ATOM 1721 O O . SER B 1 71 ? 1.433 -14.422 -2.66 1 98.75 71 SER B O 1
ATOM 1723 N N . ALA B 1 72 ? 0.467 -12.547 -3.482 1 97.69 72 ALA B N 1
ATOM 1724 C CA . ALA B 1 72 ? -0.689 -13.289 -3.982 1 97.69 72 ALA B CA 1
ATOM 1725 C C . ALA B 1 72 ? -0.267 -14.344 -5.004 1 97.69 72 ALA B C 1
ATOM 1727 O O . ALA B 1 72 ? -0.751 -15.477 -4.969 1 97.69 72 ALA B O 1
ATOM 1728 N N . ILE B 1 73 ? 0.653 -13.977 -5.883 1 98 73 ILE B N 1
ATOM 1729 C CA . ILE B 1 73 ? 1.148 -14.906 -6.898 1 98 73 ILE B CA 1
ATOM 1730 C C . ILE B 1 73 ? 1.887 -16.062 -6.227 1 98 73 ILE B C 1
ATOM 1732 O O . ILE B 1 73 ? 1.782 -17.203 -6.66 1 98 73 ILE B O 1
ATOM 1736 N N . ALA B 1 74 ? 2.627 -15.773 -5.168 1 98.38 74 ALA B N 1
ATOM 1737 C CA . ALA B 1 74 ? 3.334 -16.812 -4.43 1 98.38 74 ALA B CA 1
ATOM 1738 C C . ALA B 1 74 ? 2.359 -17.844 -3.863 1 98.38 74 ALA B C 1
ATOM 1740 O O . ALA B 1 74 ? 2.666 -19.047 -3.814 1 98.38 74 ALA B O 1
ATOM 1741 N N . VAL B 1 75 ? 1.209 -17.422 -3.391 1 97.62 75 VAL B N 1
ATOM 1742 C CA . VAL B 1 75 ? 0.183 -18.344 -2.908 1 97.62 75 VAL B CA 1
ATOM 1743 C C . VAL B 1 75 ? -0.275 -19.25 -4.047 1 97.62 75 VAL B C 1
ATOM 1745 O O . VAL B 1 75 ? -0.399 -20.453 -3.871 1 97.62 75 VAL B O 1
ATOM 1748 N N . THR B 1 76 ? -0.502 -18.625 -5.227 1 95.5 76 THR B N 1
ATOM 1749 C CA . THR B 1 76 ? -0.964 -19.375 -6.391 1 95.5 76 THR B CA 1
ATOM 1750 C C . THR B 1 76 ? 0.007 -20.5 -6.734 1 95.5 76 THR B C 1
ATOM 1752 O O . THR B 1 76 ? -0.407 -21.562 -7.211 1 95.5 76 THR B O 1
ATOM 1755 N N . ALA B 1 77 ? 1.289 -20.328 -6.473 1 96.56 77 ALA B N 1
ATOM 1756 C CA . ALA B 1 77 ? 2.309 -21.328 -6.781 1 96.56 77 ALA B CA 1
ATOM 1757 C C . ALA B 1 77 ? 2.039 -22.625 -6.043 1 96.56 77 ALA B C 1
ATOM 1759 O O . ALA B 1 77 ? 2.578 -23.672 -6.406 1 96.56 77 ALA B O 1
ATOM 1760 N N . HIS B 1 78 ? 1.19 -22.594 -5.012 1 96.19 78 HIS B N 1
ATOM 1761 C CA . HIS B 1 78 ? 0.918 -23.766 -4.188 1 96.19 78 HIS B CA 1
ATOM 1762 C C . HIS B 1 78 ? -0.436 -24.391 -4.531 1 96.19 78 HIS B C 1
ATOM 1764 O O . HIS B 1 78 ? -0.827 -25.406 -3.955 1 96.19 78 HIS B O 1
ATOM 1770 N N . LEU B 1 79 ? -1.103 -23.734 -5.387 1 92.62 79 LEU B N 1
ATOM 1771 C CA . LEU B 1 79 ? -2.473 -24.141 -5.672 1 92.62 79 LEU B CA 1
ATOM 1772 C C . LEU B 1 79 ? -2.545 -24.922 -6.984 1 92.62 79 LEU B C 1
ATOM 1774 O O . LEU B 1 79 ? -1.967 -24.5 -7.988 1 92.62 79 LEU B O 1
ATOM 1778 N N . PRO B 1 80 ? -3.316 -25.984 -6.984 1 91.06 80 PRO B N 1
ATOM 1779 C CA . PRO B 1 80 ? -3.439 -26.797 -8.195 1 91.06 80 PRO B CA 1
ATOM 1780 C C . PRO B 1 80 ? -4.445 -26.219 -9.195 1 91.06 80 PRO B C 1
ATOM 1782 O O . PRO B 1 80 ? -4.461 -26.625 -10.359 1 91.06 80 PRO B O 1
ATOM 1785 N N . GLU B 1 81 ? -5.312 -25.344 -8.695 1 89.75 81 GLU B N 1
ATOM 1786 C CA . GLU B 1 81 ? -6.328 -24.719 -9.523 1 89.75 81 GLU B CA 1
ATOM 1787 C C . GLU B 1 81 ? -6.496 -23.234 -9.164 1 89.75 81 GLU B C 1
ATOM 1789 O O . GLU B 1 81 ? -6.004 -22.797 -8.125 1 89.75 81 GLU B O 1
ATOM 1794 N N . LEU B 1 82 ? -7.164 -22.609 -10.062 1 86.38 82 LEU B N 1
ATOM 1795 C CA . LEU B 1 82 ? -7.41 -21.188 -9.852 1 86.38 82 LEU B CA 1
ATOM 1796 C C . LEU B 1 82 ? -8.414 -20.969 -8.727 1 86.38 82 LEU B C 1
ATOM 1798 O O . LEU B 1 82 ? -9.461 -21.625 -8.688 1 86.38 82 LEU B O 1
ATOM 1802 N N . GLU B 1 83 ? -7.992 -20.25 -7.812 1 86.69 83 GLU B N 1
ATOM 1803 C CA . GLU B 1 83 ? -8.922 -19.844 -6.762 1 86.69 83 GLU B CA 1
ATOM 1804 C C . GLU B 1 83 ? -8.773 -18.344 -6.457 1 86.69 83 GLU B C 1
ATOM 1806 O O . GLU B 1 83 ? -7.734 -17.75 -6.742 1 86.69 83 GLU B O 1
ATOM 1811 N N . THR B 1 84 ? -9.859 -17.781 -5.93 1 88.81 84 THR B N 1
ATOM 1812 C CA . THR B 1 84 ? -9.812 -16.391 -5.473 1 88.81 84 THR B CA 1
ATOM 1813 C C . THR B 1 84 ? -9.227 -16.312 -4.066 1 88.81 84 THR B C 1
ATOM 1815 O O . THR B 1 84 ? -9.531 -17.156 -3.213 1 88.81 84 THR B O 1
ATOM 1818 N N . ILE B 1 85 ? -8.406 -15.352 -3.904 1 92.56 85 ILE B N 1
ATOM 1819 C CA . ILE B 1 85 ? -7.855 -15.125 -2.572 1 92.56 85 ILE B CA 1
ATOM 1820 C C . ILE B 1 85 ? -8.102 -13.672 -2.15 1 92.56 85 ILE B C 1
ATOM 1822 O O . ILE B 1 85 ? -8.289 -12.797 -2.996 1 92.56 85 ILE B O 1
ATOM 1826 N N . ALA B 1 86 ? -8.148 -13.469 -0.827 1 94.44 86 ALA B N 1
ATOM 1827 C CA . ALA B 1 86 ? -8.312 -12.133 -0.264 1 94.44 86 ALA B CA 1
ATOM 1828 C C . ALA B 1 86 ? -7.227 -11.828 0.765 1 94.44 86 ALA B C 1
ATOM 1830 O O . ALA B 1 86 ? -6.914 -12.672 1.611 1 94.44 86 ALA B O 1
ATOM 1831 N N . THR B 1 87 ? -6.672 -10.648 0.635 1 97.25 87 THR B N 1
ATOM 1832 C CA . THR B 1 87 ? -5.703 -10.227 1.636 1 97.25 87 THR B CA 1
ATOM 1833 C C . THR B 1 87 ? -6.391 -9.922 2.965 1 97.25 87 THR B C 1
ATOM 1835 O O . THR B 1 87 ? -7.344 -9.148 3.016 1 97.25 87 THR B O 1
ATOM 1838 N N . LEU B 1 88 ? -5.93 -10.562 3.982 1 97.88 88 LEU B N 1
ATOM 1839 C CA . LEU B 1 88 ? -6.445 -10.297 5.32 1 97.88 88 LEU B CA 1
ATOM 1840 C C . LEU B 1 88 ? -5.652 -9.188 6 1 97.88 88 LEU B C 1
ATOM 1842 O O . LEU B 1 88 ? -6.238 -8.242 6.535 1 97.88 88 LEU B O 1
ATOM 1846 N N . ASP B 1 89 ? -4.379 -9.336 5.953 1 98.62 89 ASP B N 1
ATOM 1847 C CA . ASP B 1 89 ? -3.504 -8.281 6.473 1 98.62 89 ASP B CA 1
ATOM 1848 C C . ASP B 1 89 ? -2.172 -8.258 5.727 1 98.62 89 ASP B C 1
ATOM 1850 O O . ASP B 1 89 ? -1.803 -9.234 5.074 1 98.62 89 ASP B O 1
ATOM 1854 N N . LEU B 1 90 ? -1.506 -7.16 5.828 1 98.75 90 LEU B N 1
ATOM 1855 C CA . LEU B 1 90 ? -0.2 -6.938 5.223 1 98.75 90 LEU B CA 1
ATOM 1856 C C . LEU B 1 90 ? 0.627 -5.965 6.055 1 98.75 90 LEU B C 1
ATOM 1858 O O . LEU B 1 90 ? 0.115 -4.938 6.512 1 98.75 90 LEU B O 1
ATOM 1862 N N . ARG B 1 91 ? 1.882 -6.352 6.305 1 98.69 91 ARG B N 1
ATOM 1863 C CA . ARG B 1 91 ? 2.85 -5.488 6.977 1 98.69 91 ARG B CA 1
ATOM 1864 C C . ARG B 1 91 ? 4.09 -5.281 6.109 1 98.69 91 ARG B C 1
ATOM 1866 O O . ARG B 1 91 ? 4.57 -6.219 5.473 1 98.69 91 ARG B O 1
ATOM 1873 N N . ILE B 1 92 ? 4.531 -4.062 6.102 1 98.69 92 ILE B N 1
ATOM 1874 C CA . ILE B 1 92 ? 5.738 -3.762 5.34 1 98.69 92 ILE B CA 1
ATOM 1875 C C . ILE B 1 92 ? 6.711 -2.963 6.207 1 98.69 92 ILE B C 1
ATOM 1877 O O . ILE B 1 92 ? 6.297 -2.062 6.941 1 98.69 92 ILE B O 1
ATOM 1881 N N . ASP B 1 93 ? 7.934 -3.33 6.168 1 98.75 93 ASP B N 1
ATOM 1882 C CA . ASP B 1 93 ? 9.055 -2.596 6.75 1 98.75 93 ASP B CA 1
ATOM 1883 C C . ASP B 1 93 ? 9.906 -1.938 5.668 1 98.75 93 ASP B C 1
ATOM 1885 O O . ASP B 1 93 ? 10.461 -2.621 4.801 1 98.75 93 ASP B O 1
ATOM 1889 N N . TYR B 1 94 ? 9.945 -0.67 5.715 1 98.19 94 TYR B N 1
ATOM 1890 C CA . TYR B 1 94 ? 10.797 0.07 4.793 1 98.19 94 TYR B CA 1
ATOM 1891 C C . TYR B 1 94 ? 12.203 0.238 5.371 1 98.19 94 TYR B C 1
ATOM 1893 O O . TYR B 1 94 ? 12.398 0.989 6.328 1 98.19 94 TYR B O 1
ATOM 1901 N N . LEU B 1 95 ? 13.188 -0.341 4.734 1 97.88 95 LEU B N 1
ATOM 1902 C CA . LEU B 1 95 ? 14.531 -0.425 5.301 1 97.88 95 LEU B CA 1
ATOM 1903 C C . LEU B 1 95 ? 15.391 0.743 4.828 1 97.88 95 LEU B C 1
ATOM 1905 O O . LEU B 1 95 ? 16.234 1.245 5.582 1 97.88 95 LEU B O 1
ATOM 1909 N N . LYS B 1 96 ? 15.234 1.155 3.617 1 95.75 96 LYS B N 1
ATOM 1910 C CA . LYS B 1 96 ? 15.891 2.322 3.043 1 95.75 96 LYS B CA 1
ATOM 1911 C C . LYS B 1 96 ? 15.141 2.838 1.82 1 95.75 96 LYS B C 1
ATOM 1913 O O . LYS B 1 96 ? 14.297 2.131 1.262 1 95.75 96 LYS B O 1
ATOM 1918 N N . SER B 1 97 ? 15.422 4.047 1.418 1 94.38 97 SER B N 1
ATOM 1919 C CA . SER B 1 97 ? 14.773 4.645 0.258 1 94.38 97 SER B CA 1
ATOM 1920 C C . SER B 1 97 ? 15.18 3.939 -1.031 1 94.38 97 SER B C 1
ATOM 1922 O O . SER B 1 97 ? 16.359 3.627 -1.229 1 94.38 97 SER B O 1
ATOM 1924 N N . ALA B 1 98 ? 14.164 3.639 -1.854 1 96.44 98 ALA B N 1
ATOM 1925 C CA . ALA B 1 98 ? 14.492 3.18 -3.201 1 96.44 98 ALA B CA 1
ATOM 1926 C C . ALA B 1 98 ? 15.219 4.266 -3.986 1 96.44 98 ALA B C 1
ATOM 1928 O O . ALA B 1 98 ? 14.875 5.445 -3.895 1 96.44 98 ALA B O 1
ATOM 1929 N N . THR B 1 99 ? 16.156 3.885 -4.773 1 97.19 99 THR B N 1
ATOM 1930 C CA . THR B 1 99 ? 16.938 4.832 -5.574 1 97.19 99 THR B CA 1
ATOM 1931 C C . THR B 1 99 ? 16.109 5.344 -6.746 1 97.19 99 THR B C 1
ATOM 1933 O O . THR B 1 99 ? 15.633 4.562 -7.574 1 97.19 99 THR B O 1
ATOM 1936 N N . PRO B 1 100 ? 15.961 6.66 -6.82 1 97.5 100 PRO B N 1
ATOM 1937 C CA . PRO B 1 100 ? 15.219 7.199 -7.965 1 97.5 100 PRO B CA 1
ATOM 1938 C C . PRO B 1 100 ? 15.805 6.762 -9.305 1 97.5 100 PRO B C 1
ATOM 1940 O O . PRO B 1 100 ? 17.031 6.715 -9.461 1 97.5 100 PRO B O 1
ATOM 1943 N N . GLY B 1 101 ? 14.977 6.43 -10.227 1 98.06 101 GLY B N 1
ATOM 1944 C CA . GLY B 1 101 ? 15.414 6.066 -11.562 1 98.06 101 GLY B CA 1
ATOM 1945 C C . GLY B 1 101 ? 15.703 4.586 -11.719 1 98.06 101 GLY B C 1
ATOM 1946 O O . GLY B 1 101 ? 15.883 4.098 -12.836 1 98.06 101 GLY B O 1
ATOM 1947 N N . LYS B 1 102 ? 15.727 3.848 -10.68 1 98.31 102 LYS B N 1
ATOM 1948 C CA . LYS B 1 102 ? 16.062 2.428 -10.734 1 98.31 102 LYS B CA 1
ATOM 1949 C C . LYS B 1 102 ? 14.805 1.565 -10.586 1 98.31 102 LYS B C 1
ATOM 1951 O O . LYS B 1 102 ? 13.898 1.898 -9.82 1 98.31 102 LYS B O 1
ATOM 1956 N N . ALA B 1 103 ? 14.859 0.456 -11.281 1 98.69 103 ALA B N 1
ATOM 1957 C CA . ALA B 1 103 ? 13.773 -0.506 -11.141 1 98.69 103 ALA B CA 1
ATOM 1958 C C . ALA B 1 103 ? 13.812 -1.179 -9.773 1 98.69 103 ALA B C 1
ATOM 1960 O O . ALA B 1 103 ? 14.875 -1.304 -9.164 1 98.69 103 ALA B O 1
ATOM 1961 N N . ILE B 1 104 ? 12.633 -1.599 -9.297 1 98.81 104 ILE B N 1
ATOM 1962 C CA . ILE B 1 104 ? 12.508 -2.363 -8.062 1 98.81 104 ILE B CA 1
ATOM 1963 C C . ILE B 1 104 ? 11.992 -3.768 -8.383 1 98.81 104 ILE B C 1
ATOM 1965 O O . ILE B 1 104 ? 11.062 -3.932 -9.172 1 98.81 104 ILE B O 1
ATOM 1969 N N . HIS B 1 105 ? 12.656 -4.727 -7.789 1 98.94 105 HIS B N 1
ATOM 1970 C CA . HIS B 1 105 ? 12.188 -6.105 -7.844 1 98.94 105 HIS B CA 1
ATOM 1971 C C . HIS B 1 105 ? 11.547 -6.52 -6.523 1 98.94 105 HIS B C 1
ATOM 1973 O O . HIS B 1 105 ? 11.898 -5.996 -5.465 1 98.94 105 HIS B O 1
ATOM 1979 N N . CYS B 1 106 ? 10.641 -7.418 -6.602 1 98.94 106 CYS B N 1
ATOM 1980 C CA . CYS B 1 106 ? 10.031 -8.047 -5.434 1 98.94 106 CYS B CA 1
ATOM 1981 C C . CYS B 1 106 ? 9.953 -9.555 -5.605 1 98.94 106 CYS B C 1
ATOM 1983 O O . CYS B 1 106 ? 9.391 -10.047 -6.59 1 98.94 106 CYS B O 1
ATOM 1985 N N . THR B 1 107 ? 10.516 -10.266 -4.723 1 98.88 107 THR B N 1
ATOM 1986 C CA . THR B 1 107 ? 10.383 -11.719 -4.676 1 98.88 107 THR B CA 1
ATOM 1987 C C . THR B 1 107 ? 9.609 -12.148 -3.43 1 98.88 107 THR B C 1
ATOM 1989 O O . THR B 1 107 ? 9.867 -11.656 -2.332 1 98.88 107 THR B O 1
ATOM 1992 N N . ALA B 1 108 ? 8.672 -13.062 -3.625 1 98.81 108 ALA B N 1
ATOM 1993 C CA . ALA B 1 108 ? 7.828 -13.484 -2.51 1 98.81 108 ALA B CA 1
ATOM 1994 C C . ALA B 1 108 ? 7.801 -15.008 -2.387 1 98.81 108 ALA B C 1
ATOM 1996 O O . ALA B 1 108 ? 8.156 -15.719 -3.33 1 98.81 108 ALA B O 1
ATOM 1997 N N . GLU B 1 109 ? 7.41 -15.406 -1.227 1 98.5 109 GLU B N 1
ATOM 1998 C CA . GLU B 1 109 ? 7.211 -16.828 -0.948 1 98.5 109 GLU B CA 1
ATOM 1999 C C . GLU B 1 109 ? 6.012 -17.047 -0.027 1 98.5 109 GLU B C 1
ATOM 2001 O O . GLU B 1 109 ? 5.793 -16.266 0.909 1 98.5 109 GLU B O 1
ATOM 2006 N N . CYS B 1 110 ? 5.25 -18.109 -0.378 1 98.56 110 CYS B N 1
ATOM 2007 C CA . CYS B 1 110 ? 4.297 -18.656 0.584 1 98.56 110 CYS B CA 1
ATOM 2008 C C . CYS B 1 110 ? 4.945 -19.719 1.461 1 98.56 110 CYS B C 1
ATOM 2010 O O . CYS B 1 110 ? 5.125 -20.859 1.03 1 98.56 110 CYS B O 1
ATOM 2012 N N . TYR B 1 111 ? 5.234 -19.359 2.678 1 98.12 111 TYR B N 1
ATOM 2013 C CA . TYR B 1 111 ? 6.066 -20.234 3.486 1 98.12 111 TYR B CA 1
ATOM 2014 C C . TYR B 1 111 ? 5.207 -21.156 4.348 1 98.12 111 TYR B C 1
ATOM 2016 O O . TYR B 1 111 ? 5.719 -22.094 4.965 1 98.12 111 TYR B O 1
ATOM 2024 N N . ARG B 1 112 ? 3.941 -20.875 4.363 1 97.81 112 ARG B N 1
ATOM 2025 C CA . ARG B 1 112 ? 2.979 -21.734 5.031 1 97.81 112 ARG B CA 1
ATOM 2026 C C . ARG B 1 112 ? 1.609 -21.656 4.363 1 97.81 112 ARG B C 1
ATOM 2028 O O . ARG B 1 112 ? 1.07 -20.562 4.18 1 97.81 112 ARG B O 1
ATOM 2035 N N . LEU B 1 113 ? 1.15 -22.719 3.986 1 96.56 113 LEU B N 1
ATOM 2036 C CA . LEU B 1 113 ? -0.196 -22.828 3.438 1 96.56 113 LEU B CA 1
ATOM 2037 C C . LEU B 1 113 ? -1.062 -23.734 4.305 1 96.56 113 LEU B C 1
ATOM 2039 O O . LEU B 1 113 ? -0.887 -24.969 4.305 1 96.56 113 LEU B O 1
ATOM 2043 N N . ALA B 1 114 ? -1.911 -23.094 5.043 1 93.25 114 ALA B N 1
ATOM 2044 C CA . ALA B 1 114 ? -2.906 -23.828 5.812 1 93.25 114 ALA B CA 1
ATOM 2045 C C . ALA B 1 114 ? -4.188 -24.031 5.008 1 93.25 114 ALA B C 1
ATOM 2047 O O . ALA B 1 114 ? -4.234 -23.719 3.814 1 93.25 114 ALA B O 1
ATOM 2048 N N . SER B 1 115 ? -5.137 -24.703 5.543 1 91.44 115 SER B N 1
ATOM 2049 C CA . SER B 1 115 ? -6.344 -25.078 4.812 1 91.44 115 SER B CA 1
ATOM 2050 C C . SER B 1 115 ? -7.016 -23.844 4.203 1 91.44 115 SER B C 1
ATOM 2052 O O . SER B 1 115 ? -7.293 -23.812 3.002 1 91.44 115 SER B O 1
ATOM 2054 N N . GLN B 1 116 ? -7.152 -22.766 5.023 1 94.44 116 GLN B N 1
ATOM 2055 C CA . GLN B 1 116 ? -7.871 -21.625 4.484 1 94.44 116 GLN B CA 1
ATOM 2056 C C . GLN B 1 116 ? -7.012 -20.359 4.547 1 94.44 116 GLN B C 1
ATOM 2058 O O . GLN B 1 116 ? -7.449 -19.281 4.133 1 94.44 116 GLN B O 1
ATOM 2063 N N . ILE B 1 117 ? -5.809 -20.547 5.098 1 97.38 117 ILE B N 1
ATOM 2064 C CA . ILE B 1 117 ? -4.98 -19.359 5.312 1 97.38 117 ILE B CA 1
ATOM 2065 C C . ILE B 1 117 ? -3.594 -19.578 4.711 1 97.38 117 ILE B C 1
ATOM 2067 O O . ILE B 1 117 ? -3.004 -20.656 4.879 1 97.38 117 ILE B O 1
ATOM 2071 N N . ALA B 1 118 ? -3.119 -18.609 4.043 1 98.44 118 ALA B N 1
ATOM 2072 C CA . ALA B 1 118 ? -1.768 -18.625 3.49 1 98.44 118 ALA B CA 1
ATOM 2073 C C . ALA B 1 118 ? -0.916 -17.516 4.086 1 98.44 118 ALA B C 1
ATOM 2075 O O . ALA B 1 118 ? -1.379 -16.375 4.227 1 98.44 118 ALA B O 1
ATOM 2076 N N . PHE B 1 119 ? 0.332 -17.859 4.461 1 98.75 119 PHE B N 1
ATOM 2077 C CA . PHE B 1 119 ? 1.284 -16.891 5.004 1 98.75 119 PHE B CA 1
ATOM 2078 C C . PHE B 1 119 ? 2.426 -16.656 4.023 1 98.75 119 PHE B C 1
ATOM 2080 O O . PHE B 1 119 ? 3.051 -17.594 3.545 1 98.75 119 PHE B O 1
ATOM 2087 N N . THR B 1 120 ? 2.656 -15.375 3.727 1 98.88 120 THR B N 1
ATOM 2088 C CA . THR B 1 120 ? 3.668 -15.031 2.734 1 98.88 120 THR B CA 1
ATOM 2089 C C . THR B 1 120 ? 4.676 -14.039 3.309 1 98.88 120 THR B C 1
ATOM 2091 O O . THR B 1 120 ? 4.391 -13.352 4.293 1 98.88 120 THR B O 1
ATOM 2094 N N . ARG B 1 121 ? 5.824 -14.031 2.723 1 98.81 121 ARG B N 1
ATOM 2095 C CA . ARG B 1 121 ? 6.828 -12.992 2.941 1 98.81 121 ARG B CA 1
ATOM 2096 C C . ARG B 1 121 ? 7.488 -12.586 1.629 1 98.81 121 ARG B C 1
ATOM 2098 O O . ARG B 1 121 ? 7.566 -13.383 0.693 1 98.81 121 ARG B O 1
ATOM 2105 N N . ALA B 1 122 ? 7.91 -11.375 1.552 1 98.88 122 ALA B N 1
ATOM 2106 C CA . ALA B 1 122 ? 8.461 -10.812 0.323 1 98.88 122 ALA B CA 1
ATOM 2107 C C . ALA B 1 122 ? 9.625 -9.875 0.624 1 98.88 122 ALA B C 1
ATOM 2109 O O . ALA B 1 122 ? 9.711 -9.32 1.723 1 98.88 122 ALA B O 1
ATOM 2110 N N . VAL B 1 123 ? 10.5 -9.742 -0.365 1 98.94 123 VAL B N 1
ATOM 2111 C CA . VAL B 1 123 ? 11.641 -8.828 -0.282 1 98.94 123 VAL B CA 1
ATOM 2112 C C . VAL B 1 123 ? 11.703 -7.965 -1.539 1 98.94 123 VAL B C 1
ATOM 2114 O O . VAL B 1 123 ? 11.555 -8.469 -2.654 1 98.94 123 VAL B O 1
ATOM 2117 N N . CYS B 1 124 ? 11.828 -6.66 -1.367 1 98.94 124 CYS B N 1
ATOM 2118 C CA . CYS B 1 124 ? 12.031 -5.719 -2.463 1 98.94 124 CYS B CA 1
ATOM 2119 C C . CYS B 1 124 ? 13.484 -5.266 -2.533 1 98.94 124 CYS B C 1
ATOM 2121 O O . CYS B 1 124 ? 14.109 -5.02 -1.502 1 98.94 124 CYS B O 1
ATOM 2123 N N . TYR B 1 125 ? 13.977 -5.121 -3.748 1 98.88 125 TYR B N 1
ATOM 2124 C CA . TYR B 1 125 ? 15.375 -4.793 -3.959 1 98.88 125 TYR B CA 1
ATOM 2125 C C . TYR B 1 125 ? 15.602 -4.246 -5.363 1 98.88 125 TYR B C 1
ATOM 2127 O O . TYR B 1 125 ? 14.719 -4.328 -6.219 1 98.88 125 TYR B O 1
ATOM 2135 N N . HIS B 1 126 ? 16.719 -3.621 -5.57 1 98.62 126 HIS B N 1
ATOM 2136 C CA . HIS B 1 126 ? 17.062 -3.193 -6.922 1 98.62 126 HIS B CA 1
ATOM 2137 C C . HIS B 1 126 ? 17.703 -4.328 -7.711 1 98.62 126 HIS B C 1
ATOM 2139 O O . HIS B 1 126 ? 17.109 -4.859 -8.648 1 98.62 126 HIS B O 1
ATOM 2145 N N . ASP B 1 127 ? 18.844 -4.789 -7.215 1 97.19 127 ASP B N 1
ATOM 2146 C CA . ASP B 1 127 ? 19.625 -5.746 -8 1 97.19 127 ASP B CA 1
ATOM 2147 C C . ASP B 1 127 ? 19.859 -7.031 -7.215 1 97.19 127 ASP B C 1
ATOM 2149 O O . ASP B 1 127 ? 20.031 -8.102 -7.805 1 97.19 127 ASP B O 1
ATOM 2153 N N . ASN B 1 128 ? 19.875 -6.891 -5.93 1 97.62 128 ASN B N 1
ATOM 2154 C CA . ASN B 1 128 ? 20.281 -7.988 -5.055 1 97.62 128 ASN B CA 1
ATOM 2155 C C . ASN B 1 128 ? 19.344 -8.109 -3.855 1 97.62 128 ASN B C 1
ATOM 2157 O O . ASN B 1 128 ? 19.297 -7.219 -3.008 1 97.62 128 ASN B O 1
ATOM 2161 N N . PRO B 1 129 ? 18.734 -9.266 -3.736 1 97.25 129 PRO B N 1
ATOM 2162 C CA . PRO B 1 129 ? 17.828 -9.43 -2.598 1 97.25 129 PRO B CA 1
ATOM 2163 C C . PRO B 1 129 ? 18.547 -9.359 -1.254 1 97.25 129 PRO B C 1
ATOM 2165 O O . PRO B 1 129 ? 17.906 -9.141 -0.219 1 97.25 129 PRO B O 1
ATOM 2168 N N . ALA B 1 130 ? 19.812 -9.57 -1.268 1 97.94 130 ALA B N 1
ATOM 2169 C CA . ALA B 1 130 ? 20.594 -9.492 -0.035 1 97.94 130 ALA B CA 1
ATOM 2170 C C . ALA B 1 130 ? 20.781 -8.047 0.405 1 97.94 130 ALA B C 1
ATOM 2172 O O . ALA B 1 130 ? 21.266 -7.789 1.515 1 97.94 130 ALA B O 1
ATOM 2173 N N . ASP B 1 131 ? 20.484 -7.098 -0.453 1 98.25 131 ASP B N 1
ATOM 2174 C CA . ASP B 1 131 ? 20.469 -5.672 -0.139 1 98.25 131 ASP B CA 1
ATOM 2175 C C . ASP B 1 131 ? 19.078 -5.082 -0.3 1 98.25 131 ASP B C 1
ATOM 2177 O O . ASP B 1 131 ? 18.844 -4.262 -1.19 1 98.25 131 ASP B O 1
ATOM 2181 N N . PRO B 1 132 ? 18.188 -5.445 0.598 1 98.69 132 PRO B N 1
ATOM 2182 C CA . PRO B 1 132 ? 16.766 -5.141 0.427 1 98.69 132 PRO B CA 1
ATOM 2183 C C . PRO B 1 132 ? 16.438 -3.676 0.715 1 98.69 132 PRO B C 1
ATOM 2185 O O . PRO B 1 132 ? 17.094 -3.041 1.538 1 98.69 132 PRO B O 1
ATOM 2188 N N . ILE B 1 133 ? 15.367 -3.189 0.068 1 98.38 133 ILE B N 1
ATOM 2189 C CA . ILE B 1 133 ? 14.82 -1.864 0.338 1 98.38 133 ILE B CA 1
ATOM 2190 C C . ILE B 1 133 ? 13.617 -1.982 1.273 1 98.38 133 ILE B C 1
ATOM 2192 O O . ILE B 1 133 ? 13.281 -1.034 1.987 1 98.38 133 ILE B O 1
ATOM 2196 N N . ALA B 1 134 ? 12.93 -3.123 1.268 1 98.81 134 ALA B N 1
ATOM 2197 C CA . ALA B 1 134 ? 11.75 -3.336 2.104 1 98.81 134 ALA B CA 1
ATOM 2198 C C . ALA B 1 134 ? 11.469 -4.824 2.285 1 98.81 134 ALA B C 1
ATOM 2200 O O . ALA B 1 134 ? 11.867 -5.645 1.451 1 98.81 134 ALA B O 1
ATOM 2201 N N . HIS B 1 135 ? 10.852 -5.133 3.359 1 98.81 135 HIS B N 1
ATOM 2202 C CA . HIS B 1 135 ? 10.305 -6.457 3.629 1 98.81 135 HIS B CA 1
ATOM 2203 C C . HIS B 1 135 ? 8.789 -6.387 3.84 1 98.81 135 HIS B C 1
ATOM 2205 O O . HIS B 1 135 ? 8.289 -5.438 4.441 1 98.81 135 HIS B O 1
ATOM 2211 N N . GLY B 1 136 ? 8.117 -7.41 3.369 1 98.81 136 GLY B N 1
ATOM 2212 C CA . GLY B 1 136 ? 6.68 -7.496 3.594 1 98.81 136 GLY B CA 1
ATOM 2213 C C . GLY B 1 136 ? 6.23 -8.867 4.059 1 98.81 136 GLY B C 1
ATOM 2214 O O . GLY B 1 136 ? 6.812 -9.883 3.67 1 98.81 136 GLY B O 1
ATOM 2215 N N . VAL B 1 137 ? 5.242 -8.898 4.898 1 98.88 137 VAL B N 1
ATOM 2216 C CA . VAL B 1 137 ? 4.543 -10.125 5.293 1 98.88 137 VAL B CA 1
ATOM 2217 C C . VAL B 1 137 ? 3.037 -9.93 5.125 1 98.88 137 VAL B C 1
ATOM 2219 O O . VAL B 1 137 ? 2.508 -8.852 5.391 1 98.88 137 VAL B O 1
ATOM 2222 N N . ALA B 1 138 ? 2.42 -10.977 4.703 1 98.81 138 ALA B N 1
ATOM 2223 C CA . ALA B 1 138 ? 0.98 -10.867 4.48 1 98.81 138 ALA B CA 1
ATOM 2224 C C . ALA B 1 138 ? 0.285 -12.203 4.742 1 98.81 138 ALA B C 1
ATOM 2226 O O . ALA B 1 138 ? 0.916 -13.258 4.68 1 98.81 138 ALA B O 1
ATOM 2227 N N . THR B 1 139 ? -0.938 -12.086 5.07 1 98.75 139 THR B N 1
ATOM 2228 C CA . THR B 1 139 ? -1.82 -13.242 5.219 1 98.75 139 THR B CA 1
ATOM 2229 C C . THR B 1 139 ? -3 -13.148 4.258 1 98.75 139 THR B C 1
ATOM 2231 O O . THR B 1 139 ? -3.578 -12.07 4.074 1 98.75 139 THR B O 1
ATOM 2234 N N . PHE B 1 140 ? -3.332 -14.266 3.672 1 98.06 140 PHE B N 1
ATOM 2235 C CA . PHE B 1 140 ? -4.418 -14.32 2.701 1 98.06 140 PHE B CA 1
ATOM 2236 C C . PHE B 1 140 ? -5.438 -15.383 3.086 1 98.06 140 PHE B C 1
ATOM 2238 O O . PHE B 1 140 ? -5.066 -16.453 3.568 1 98.06 140 PHE B O 1
ATOM 2245 N N . MET B 1 141 ? -6.66 -15.047 2.814 1 96.88 141 MET B N 1
ATOM 2246 C CA . MET B 1 141 ? -7.723 -16.047 2.877 1 96.88 141 MET B CA 1
ATOM 2247 C C . MET B 1 141 ? -7.914 -16.719 1.523 1 96.88 141 MET B C 1
ATOM 2249 O O . MET B 1 141 ? -7.98 -16.047 0.492 1 96.88 141 MET B O 1
ATOM 2253 N N . ARG B 1 142 ? -8.055 -18 1.492 1 93.5 142 ARG B N 1
ATOM 2254 C CA . ARG B 1 142 ? -8.312 -18.766 0.276 1 93.5 142 A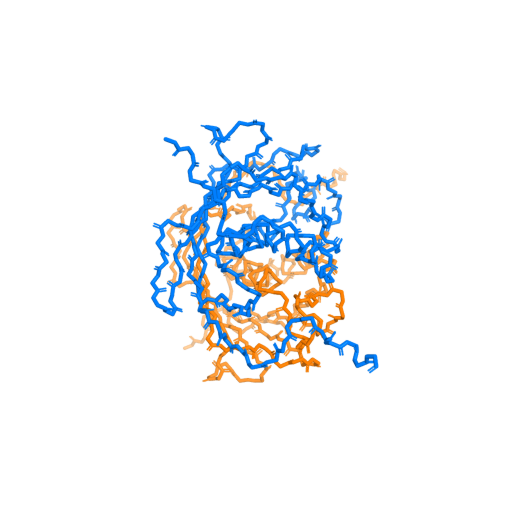RG B CA 1
ATOM 2255 C C . ARG B 1 142 ? -9.812 -18.938 0.04 1 93.5 142 ARG B C 1
ATOM 2257 O O . ARG B 1 142 ? -10.602 -18.891 0.984 1 93.5 142 ARG B O 1
ATOM 2264 N N . GLU B 1 143 ? -10.102 -19.141 -1.261 1 88.25 143 GLU B N 1
ATOM 2265 C CA . GLU B 1 143 ? -11.484 -19.359 -1.67 1 88.25 143 GLU B CA 1
ATOM 2266 C C . GLU B 1 143 ? -12.391 -18.266 -1.111 1 88.25 143 GLU B C 1
ATOM 2268 O O . GLU B 1 143 ? -13.43 -18.562 -0.516 1 88.25 143 GLU B O 1
ATOM 2273 N N . SER B 1 144 ? -12.031 -17.047 -1.197 1 79.94 144 SER B N 1
ATOM 2274 C CA . SER B 1 144 ? -12.672 -15.906 -0.562 1 79.94 144 SER B CA 1
ATOM 2275 C C . SER B 1 144 ? -13.977 -15.539 -1.269 1 79.94 144 SER B C 1
ATOM 2277 O O . SER B 1 144 ? -14.789 -14.781 -0.731 1 79.94 144 SER B O 1
ATOM 2279 N N . SER B 1 145 ? -14.039 -15.984 -2.469 1 72.31 145 SER B N 1
ATOM 2280 C CA . SER B 1 145 ? -15.258 -15.688 -3.207 1 72.31 145 SER B CA 1
ATOM 2281 C C . SER B 1 145 ? -15.656 -16.844 -4.109 1 72.31 145 SER B C 1
ATOM 2283 O O . SER B 1 145 ? -14.812 -17.656 -4.492 1 72.31 145 SER B O 1
ATOM 2285 N N . ARG B 1 146 ? -16.984 -16.922 -4.34 1 69.12 146 ARG B N 1
ATOM 2286 C CA . ARG B 1 146 ? -17.516 -17.938 -5.242 1 69.12 146 ARG B CA 1
ATOM 2287 C C . ARG B 1 146 ? -17.469 -17.469 -6.691 1 69.12 146 ARG B C 1
ATOM 2289 O O . ARG B 1 146 ? -17.719 -18.25 -7.613 1 69.12 146 ARG B O 1
ATOM 2296 N N . THR B 1 147 ? -17.141 -16.141 -6.887 1 65.56 147 THR B N 1
ATOM 2297 C CA . THR B 1 147 ? -17.062 -15.586 -8.234 1 65.56 147 THR B CA 1
ATOM 2298 C C . THR B 1 147 ? -15.727 -15.953 -8.891 1 65.56 147 THR B C 1
ATOM 2300 O O . THR B 1 147 ? -14.664 -15.633 -8.367 1 65.56 147 THR B O 1
ATOM 2303 N N . PRO B 1 148 ? -15.914 -16.719 -9.992 1 65.62 148 PRO B N 1
ATOM 2304 C CA . PRO B 1 148 ? -14.656 -17.062 -10.648 1 65.62 148 PRO B CA 1
ATOM 2305 C C . PRO B 1 148 ? -13.898 -15.844 -11.172 1 65.62 148 PRO B C 1
ATOM 2307 O O . PRO B 1 148 ? -14.523 -14.883 -11.633 1 65.62 148 PRO B O 1
ATOM 2310 N N . MET B 1 149 ? -12.578 -15.727 -10.844 1 65.19 149 MET B N 1
ATOM 2311 C CA . MET B 1 149 ? -11.742 -14.633 -11.328 1 65.19 149 MET B CA 1
ATOM 2312 C C . MET B 1 149 ? -11.805 -14.531 -12.852 1 65.19 149 MET B C 1
ATOM 2314 O O . MET B 1 149 ? -11.734 -13.438 -13.406 1 65.19 149 MET B O 1
ATOM 2318 N N . LEU B 1 150 ? -11.766 -15.727 -13.547 1 64.44 150 LEU B N 1
ATOM 2319 C CA . LEU B 1 150 ? -11.859 -15.766 -15 1 64.44 150 LEU B CA 1
ATOM 2320 C C . LEU B 1 150 ? -13.297 -16.047 -15.438 1 64.44 150 LEU B C 1
ATOM 2322 O O . LEU B 1 150 ? -13.961 -16.922 -14.891 1 64.44 150 LEU B O 1
ATOM 2326 N N . GLN B 1 151 ? -14.078 -15.008 -15.898 1 53.41 151 GLN B N 1
ATOM 2327 C CA . GLN B 1 151 ? -15.391 -15.289 -16.469 1 53.41 151 GLN B CA 1
ATOM 2328 C C . GLN B 1 151 ? -15.312 -16.375 -17.531 1 53.41 151 GLN B C 1
ATOM 2330 O O . GLN B 1 151 ? -14.453 -16.328 -18.422 1 53.41 151 GLN B O 1
ATOM 2335 N N . GLU B 1 152 ? -15.711 -17.562 -17.234 1 46.44 152 GLU B N 1
ATOM 2336 C CA . GLU B 1 152 ? -15.883 -18.547 -18.297 1 46.44 152 GLU B CA 1
ATOM 2337 C C . GLU B 1 152 ? -16.672 -17.969 -19.469 1 46.44 152 GLU B C 1
ATOM 2339 O O . GLU B 1 152 ? -17.781 -17.469 -19.297 1 46.44 152 GLU B O 1
ATOM 2344 N N . ASP B 1 153 ? -16.109 -17.344 -20.375 1 40.81 153 ASP B N 1
ATOM 2345 C CA . ASP B 1 153 ? -16.875 -17.156 -21.609 1 40.81 153 ASP B CA 1
ATOM 2346 C C . ASP B 1 153 ? -17.641 -18.422 -21.969 1 40.81 153 ASP B C 1
ATOM 2348 O O . ASP B 1 153 ? -17.062 -19.5 -22.078 1 40.81 153 ASP B O 1
ATOM 2352 N N . GLY B 1 154 ? -18.844 -18.641 -21.516 1 37.16 154 GLY B N 1
ATOM 2353 C CA . GLY B 1 154 ? -19.688 -19.625 -22.156 1 37.16 154 GLY B CA 1
ATOM 2354 C C . GLY B 1 154 ? -19.391 -19.828 -23.625 1 37.16 154 GLY B C 1
ATOM 2355 O O . GLY B 1 154 ? -19.516 -18.891 -24.422 1 37.16 154 GLY B O 1
ATOM 2356 N N . ARG B 1 155 ? -18.625 -20.844 -24.109 1 29.36 155 ARG B N 1
ATOM 2357 C CA . ARG B 1 155 ? -18.797 -21.438 -25.422 1 29.36 155 ARG B CA 1
ATOM 2358 C C . ARG B 1 155 ? -20.188 -22.047 -25.578 1 29.36 155 ARG B C 1
ATOM 2360 O O . ARG B 1 155 ? -20.75 -22.594 -24.609 1 29.36 155 ARG B O 1
#

Radius of gyration: 19.25 Å; Cα contacts (8 Å, |Δi|>4): 748; chains: 2; bounding box: 40×65×50 Å

Sequence (310 aa):
MIPTPANPRILETMSQLFVSFPHCATLGFEYVGTDGRKPTLKLQWREDLVGNPATGILHGGVITSLVDTCSAIAVTAHLPELETIATLDLRIDYLKSATPGKAIHCTAECYRLASQIAFTRAVCYHDNPADPIAHGVATFMRESSRTPMLQEDGRMIPTPANPRILETMSQLFVSFPHCATLGFEYVGTDGRKPTLKLQWREDLVGNPATGILHGGVITSLVDTCSAIAVTAHLPELETIATLDLRIDYLKSATPGKAIHCTAECYRLASQIAFTRAVCYHDNPADPIAHGVATFMRESSRTPMLQEDGR

Organism: Chromobacterium violaceum (strain ATCC 12472 / DSM 30191 / JCM 1249 / CCUG 213 / NBRC 12614 / NCIMB 9131 / NCTC 9757 / MK) (NCBI:txid243365)

InterPro domains:
  IPR003736 Phenylacetic acid degradation-related domain [TIGR00369] (25-118)
  IPR006683 Thioesterase domain [PF03061] (56-127)
  IPR029069 HotDog domain superfamily [SSF54637] (14-142)

Solvent-accessible surface area (backbone atoms only — not comparable to full-atom values): 15779 Å² total; per-residue (Å²): 132,78,57,67,37,60,29,61,68,58,33,54,53,48,42,56,49,55,31,58,17,39,28,35,42,71,66,45,43,38,77,75,48,61,63,45,38,29,29,31,33,35,32,62,57,52,73,58,45,11,40,40,79,75,74,42,29,60,25,66,31,59,55,48,31,50,45,52,54,29,32,54,44,7,48,42,22,68,32,77,62,92,69,35,66,38,70,39,32,42,34,38,38,47,72,48,82,61,61,60,82,44,46,39,31,31,39,12,31,48,82,41,76,53,96,50,40,36,37,28,39,31,43,26,16,62,88,40,78,91,60,50,29,30,39,35,38,36,36,32,34,50,66,64,48,91,63,59,75,67,75,74,74,82,126,132,77,57,66,37,60,28,60,68,57,34,54,52,49,42,56,48,55,31,57,18,38,28,35,42,72,65,45,43,37,76,74,50,58,64,44,38,29,29,30,34,35,33,64,57,53,73,57,45,13,39,41,80,73,74,42,29,61,26,67,31,59,55,48,30,50,44,53,55,29,31,54,47,8,47,42,22,69,30,76,60,93,69,36,68,38,72,39,33,40,37,38,39,47,71,48,83,61,60,59,83,45,47,40,29,33,40,13,32,46,82,41,75,52,96,52,41,36,37,27,40,34,43,26,15,64,90,40,78,91,58,50,29,29,41,32,39,35,36,31,32,50,66,63,48,90,63,61,75,66,74,74,74,81,126

Foldseek 3Di:
DQAAFLAVVQLVVVLVVLCPPDVNVVQPKDWDDADHLKTKIKGFQDQVQCDDPVQQFGDVVSVQVRQVSRFVSSVNSHDNDDWDKAWPDKDKDFDATDHHRAMKMKIKHFPDDDPFKTKMKMFIDGPDSVDTRMIMITMMGINPDPDGPDPPPDD/DQAAFLAVVQLVVVLVVLCPPDVNVVQPKDWDDADHLKTKIKGFQDQVQCDDPVQQFGDVVSVQVRQVSRFVSSVNSHDNDDWDKAWPDKDKDFDATDHHRAMKMKIKHFPDDDPFKTKMKMFIDGPDSVDTRMIMITMMGINPDPDGPDPPPDD

Secondary structure (DSSP, 8-state):
-PPPPS-HHHHHHHHHHHHHSHHHHHHTEEEEEEETTEEEEEE---GGGEEETTTTEEPHHHHHHHHHHHHHHHHHTT-SS---EEEEEEEEEE-SPPPTT--EEEEEEEEEE-SSEEEEEEEEESS-TTS-SEEEEEEEEES--SS-SS-----/-PPPPS-HHHHHHHHHHHHHSHHHHHHTEEEEEEETTEEEEEE---GGGEEETTTTEEPHHHHHHHHHHHHHHHHHTT-SS---EEEEEEEEEE-SPPPTTS-EEEEEEEEEE-SSEEEEEEEEESS-TTS-SEEEEEEEEES--SS-SS-----

Nearest PDB structures (foldseek):
  3f1t-assembly1_C  TM=9.068E-01  e=3.142E-14  Pseudomonas aeruginosa
  2qwz-assembly1_B  TM=8.446E-01  e=1.642E-08  Ruegeria sp. TM1040
  3gek-assembly3_C  TM=8.002E-01  e=1.297E-06  Lactococcus lactis subsp. lactis Il1403
  3gek-assembly1_B  TM=8.476E-01  e=5.136E-06  Lactococcus lactis subsp. lactis Il1403
  3gek-assembly2_A  TM=8.162E-01  e=2.359E-06  Lactococcus lactis subsp. lactis Il1403